Protein 4MKQ (pdb70)

Secondary structure (P-SEA, 3-state):
ccccccbbbbccaaaaaaaccccccccccbbbbbbbbbbbbbccccccbbbbbbcccccccccccccccbbbbbbbbbbbbbbccccccccccccccbbbbbcccbbbbbbbbbbbbcbbbbbccccbbbbbcaaaaaaaccccccccccccccccccccccccccccc/ccccccbbbbccaaaaaaaccccccccccbbbbbbbbbbbbbccccccbbbbbbcccccccccccccccbbbbbbbbbbbbbbccccccccccccccbbbbbcccbbbbbbbbbbbbcbbbbbccccbbbbbcaaaaaaaccccccccccccccccccccccccccccc/ccccccccc/ccccccccc

Organism: Pseudomonas entomophila (strain L48) (NCBI:txid384676)

Sequence (356 aa):
SGRFDQYPTKKGDFAIDGYLLDYSSPKQGCWVDGITVYGDIYIGKQNWGTYTRPVFAYLQYVETISGSGTFVIYQVVLVYAHNATSAGRQNANAFAYSKTQAVGSRVDLYYLSAITQRKRVIVPSSNAVTPLDWDTVQRNVLMENYNPGSNSGHFSFDWSAYNDPHRRYSGRFDQYPTKKGDFAIDGYLLDYSSPKQGCWVDGITVYGDIYIGKQNWGTYTRPVFAYLQYVETISGSGTFVIYQVVLVYAHNATSAGRQNANAFAYSKTQAVGSRVDLYYLSAITQRKRVIVPSSNAVTPLDWDTVQRNVLMENYNPGSNSGHFSFDWSAYNDPHRRYQPQSHSIELQPQSHSIEL

Nearest PDB structures (foldseek):
  4mkq-assembly1_A  TM=1.006E+00  e=4.522E-35  Pseudomonas entomophila L48
  4mjt-assembly1_C  TM=9.864E-01  e=3.804E-28  Pseudomonas entomophila L48
  4mkq-assembly1_A  TM=1.003E+00  e=4.541E-34  Pseudomonas entomophila L48
  4mjt-assembly1_C  TM=9.841E-01  e=6.349E-28  Pseudomonas entomophila L48

Solvent-accessible surface area: 16190 Å² total; per-residue (Å²): 112,53,142,4,93,147,23,51,46,21,60,11,39,31,0,10,20,25,46,0,20,43,152,69,52,3,64,37,1,0,7,7,58,17,38,2,3,0,2,70,33,137,9,51,184,32,78,1,0,0,0,2,15,17,1,0,0,7,0,65,106,48,104,83,63,111,48,127,29,73,65,7,29,0,11,1,2,8,0,8,1,3,0,0,0,7,0,4,174,85,10,43,148,57,66,101,39,23,48,66,55,65,25,74,118,46,28,0,0,3,8,9,30,44,44,42,38,91,114,137,25,95,0,49,57,104,56,34,43,109,34,25,79,83,68,26,0,17,87,14,0,2,67,113,28,7,80,15,53,69,34,51,60,78,15,51,9,67,43,56,0,39,107,38,96,76,20,72,74,82,49,120,2,90,151,23,50,46,21,59,11,37,24,0,10,17,28,44,0,24,45,156,70,53,3,62,31,0,0,6,6,58,17,38,2,3,0,2,69,33,138,9,51,164,18,79,1,0,0,0,2,14,16,1,0,0,7,0,68,111,40,76,64,81,96,64,122,41,63,68,15,17,4,12,0,2,7,0,8,1,3,0,0,0,6,0,3,182,75,6,43,147,57,67,102,39,22,47,66,56,64,27,76,117,43,31,0,0,3,9,9,30,45,48,41,42,102,74,104,17,100,0,44,56,100,60,41,48,109,47,15,82,78,70,32,0,15,92,6,0,2,67,106,29,7,81,16,52,68,34,51,60,77,15,51,8,67,41,56,0,39,104,39,96,73,20,72,75,161,8,86,37,71,22,141,76,179,161,7,83,37,76,22,136,95,183

B-factor: mean 38.36, std 15.43, range [16.59, 129.12]

Foldseek 3Di:
DCVQVVAEEFEDDCRQCVQQQDQQAHDQKHFYDWAWFWEWDDADPGTFTKIKIWTMKGKDWDDWDPDPHTKTKIWIKTKMKMWRKQCCVPCVPVDPQWDWDDDDPGIIIIFMDIDIDDDMHIYHPVNDDDHDDPVVCSCVRPVVAADPHVQGGSHGTDPCNVVDPVRYD/DVVVVVAEEFEDDCRQCVQQQDQQAHDQKHFYDWAWFWEWDDADPGTFTKIKIWTMKGKDWDDWDADVHIKTKIWIKTKMKMWRKQCCVPCVPRDPQWDWDDDDPGIIIIFMDIDIDDDMHIYHPVSDDDHDDPVNCSCVRPVVAADPHVQGGSHGTDPCNVVDPVRYD/DDDDPDDDD/DDDDPDDDD

Structure (mmCIF, N/CA/C/O backbone):
data_4MKQ
#
_entry.id   4MKQ
#
_cell.length_a   129.458
_cell.length_b   129.458
_cell.length_c   78.888
_cell.angle_alpha   90.00
_cell.angle_beta   90.00
_cell.angle_gamma   120.00
#
_symmetry.space_group_name_H-M   'P 64'
#
loop_
_entity.id
_entity.type
_entity.pdbx_description
1 polymer MONALYSIN
2 polymer Monalysin
3 water water
#
loop_
_atom_site.group_PDB
_atom_site.id
_atom_site.type_symbol
_atom_site.label_atom_id
_atom_site.label_alt_id
_atom_site.label_comp_id
_atom_site.label_asym_id
_atom_site.label_entity_id
_atom_site.label_seq_id
_atom_site.pdbx_PDB_ins_code
_atom_site.Cartn_x
_atom_site.Cartn_y
_atom_site.Cartn_z
_atom_site.occupancy
_atom_site.B_iso_or_equiv
_atom_site.auth_seq_id
_atom_site.auth_comp_id
_atom_site.auth_asym_id
_atom_site.auth_atom_id
_atom_site.pdbx_PDB_model_num
ATOM 1 N N . SER A 1 1 ? 51.568 -18.667 13.312 1.00 59.71 36 SER A N 1
ATOM 2 C CA . SER A 1 1 ? 50.646 -19.694 13.801 1.00 59.42 36 SER A CA 1
ATOM 3 C C . SER A 1 1 ? 50.806 -21.012 13.014 1.00 62.58 36 SER A C 1
ATOM 4 O O . SER A 1 1 ? 51.616 -21.080 12.082 1.00 62.08 36 SER A O 1
ATOM 7 N N . GLY A 1 2 ? 50.018 -22.032 13.390 1.00 58.08 37 GLY A N 1
ATOM 8 C CA . GLY A 1 2 ? 49.964 -23.337 12.732 1.00 56.88 37 GLY A CA 1
ATOM 9 C C . GLY A 1 2 ? 49.361 -23.267 11.339 1.00 58.55 37 GLY A C 1
ATOM 10 O O . GLY A 1 2 ? 49.138 -24.298 10.698 1.00 58.20 37 GLY A O 1
ATOM 11 N N . ARG A 1 3 ? 49.098 -22.025 10.864 1.00 53.25 38 ARG A N 1
ATOM 12 C CA . ARG A 1 3 ? 48.594 -21.661 9.539 1.00 51.95 38 ARG A CA 1
ATOM 13 C C . ARG A 1 3 ? 49.713 -21.953 8.531 1.00 51.31 38 ARG A C 1
ATOM 14 O O . ARG A 1 3 ? 49.435 -22.234 7.364 1.00 50.59 38 ARG A O 1
ATOM 22 N N . PHE A 1 4 ? 50.978 -21.899 9.008 1.00 44.75 39 PHE A N 1
ATOM 23 C CA . PHE A 1 4 ? 52.200 -22.185 8.258 1.00 43.10 39 PHE A CA 1
ATOM 24 C C . PHE A 1 4 ? 52.242 -23.618 7.735 1.00 45.64 39 PHE A C 1
ATOM 25 O O . PHE A 1 4 ? 52.728 -23.851 6.624 1.00 45.03 39 PHE A O 1
ATOM 33 N N . ASP A 1 5 ? 51.714 -24.570 8.531 1.00 41.31 40 ASP A N 1
ATOM 34 C CA . ASP A 1 5 ? 51.641 -25.983 8.166 1.00 40.42 40 ASP A CA 1
ATOM 35 C C . ASP A 1 5 ? 50.576 -26.210 7.089 1.00 42.15 40 ASP A C 1
ATOM 36 O O . ASP A 1 5 ? 50.726 -27.113 6.265 1.00 41.73 40 ASP A O 1
ATOM 41 N N . GLN A 1 6 ? 49.521 -25.377 7.087 1.00 37.19 41 GLN A N 1
ATOM 42 C CA . GLN A 1 6 ? 48.417 -25.432 6.125 1.00 36.32 41 GLN A CA 1
ATOM 43 C C . GLN A 1 6 ? 48.826 -24.968 4.724 1.00 36.88 41 GLN A C 1
ATOM 44 O O . GLN A 1 6 ? 48.140 -25.312 3.754 1.00 36.63 41 GLN A O 1
ATOM 50 N N . TYR A 1 7 ? 49.922 -24.179 4.619 1.00 30.44 42 TYR A N 1
ATOM 51 C CA . TYR A 1 7 ? 50.425 -23.667 3.343 1.00 28.86 42 TYR A CA 1
ATOM 52 C C . TYR A 1 7 ? 50.848 -24.813 2.417 1.00 31.03 42 TYR A C 1
ATOM 53 O O . TYR A 1 7 ? 51.541 -25.732 2.864 1.00 30.47 42 TYR A O 1
ATOM 62 N N . PRO A 1 8 ? 50.428 -24.794 1.130 1.00 26.40 43 PRO A N 1
ATOM 63 C CA . PRO A 1 8 ? 50.820 -25.881 0.220 1.00 25.70 43 PRO A CA 1
ATOM 64 C C . PRO A 1 8 ? 52.263 -25.766 -0.252 1.00 28.60 43 PRO A C 1
ATOM 65 O O . PRO A 1 8 ? 52.921 -24.767 0.021 1.00 28.89 43 PRO A O 1
ATOM 69 N N . THR A 1 9 ? 52.746 -26.793 -0.960 1.00 24.22 44 THR A N 1
ATOM 70 C CA . THR A 1 9 ? 54.089 -26.840 -1.526 1.00 23.54 44 THR A CA 1
ATOM 71 C C . THR A 1 9 ? 53.987 -26.599 -3.039 1.00 26.79 44 THR A C 1
ATOM 72 O O . THR A 1 9 ? 53.127 -27.186 -3.702 1.00 26.42 44 THR A O 1
ATOM 76 N N . LYS A 1 10 ? 54.849 -25.716 -3.570 1.00 22.28 45 LYS A N 1
ATOM 77 C CA . LYS A 1 10 ? 54.904 -25.407 -4.998 1.00 21.65 45 LYS A CA 1
ATOM 78 C C . LYS A 1 10 ? 56.309 -25.646 -5.539 1.00 25.68 45 LYS A C 1
ATOM 79 O O . LYS A 1 10 ? 57.286 -25.525 -4.794 1.00 25.39 45 LYS A O 1
ATOM 85 N N . LYS A 1 11 ? 56.405 -26.016 -6.827 1.00 21.83 46 LYS A N 1
ATOM 86 C CA . LYS A 1 11 ? 57.667 -26.318 -7.499 1.00 21.66 46 LYS A CA 1
ATOM 87 C C . LYS A 1 11 ? 57.666 -25.644 -8.873 1.00 27.14 46 LYS A C 1
ATOM 88 O O . LYS A 1 11 ? 56.733 -25.847 -9.649 1.00 27.13 46 LYS A O 1
ATOM 94 N N . GLY A 1 12 ? 58.689 -24.836 -9.145 1.00 24.25 47 GLY A N 1
ATOM 95 C CA . GLY A 1 12 ? 58.825 -24.109 -10.404 1.00 24.40 47 GLY A CA 1
ATOM 96 C C . GLY A 1 12 ? 58.333 -22.678 -10.319 1.00 29.43 47 GLY A C 1
ATOM 97 O O . GLY A 1 12 ? 57.259 -22.427 -9.770 1.00 29.41 47 GLY A O 1
ATOM 98 N N . ASP A 1 13 ? 59.125 -21.734 -10.873 1.00 26.45 48 ASP A N 1
ATOM 99 C CA . ASP A 1 13 ? 58.898 -20.282 -10.867 1.00 26.46 48 ASP A CA 1
ATOM 100 C C . ASP A 1 13 ? 57.460 -19.854 -11.141 1.00 30.62 48 ASP A C 1
ATOM 101 O O . ASP A 1 13 ? 56.876 -19.134 -10.327 1.00 31.22 48 ASP A O 1
ATOM 106 N N . PHE A 1 14 ? 56.887 -20.306 -12.268 1.00 25.66 49 PHE A N 1
ATOM 107 C CA . PHE A 1 14 ? 55.531 -19.956 -12.687 1.00 24.53 49 PHE A CA 1
ATOM 108 C C . PHE A 1 14 ? 54.450 -20.548 -11.794 1.00 26.77 49 PHE A C 1
ATOM 109 O O . PHE A 1 14 ? 53.388 -19.940 -11.676 1.00 26.16 49 PHE A O 1
ATOM 117 N N . ALA A 1 15 ? 54.714 -21.707 -11.146 1.00 22.88 50 ALA A N 1
ATOM 118 C CA . ALA A 1 15 ? 53.759 -22.339 -10.225 1.00 22.46 50 ALA A CA 1
ATOM 119 C C . ALA A 1 15 ? 53.690 -21.561 -8.915 1.00 26.15 50 ALA A C 1
ATOM 120 O O . ALA A 1 15 ? 52.600 -21.355 -8.390 1.00 25.82 50 ALA A O 1
ATOM 122 N N . ILE A 1 16 ? 54.856 -21.097 -8.417 1.00 23.40 51 ILE A N 1
ATOM 123 C CA . ILE A 1 16 ? 54.997 -20.290 -7.202 1.00 23.54 51 ILE A CA 1
ATOM 124 C C . ILE A 1 16 ? 54.303 -18.937 -7.416 1.00 28.83 51 ILE A C 1
ATOM 125 O O . ILE A 1 16 ? 53.458 -18.558 -6.602 1.00 28.91 51 ILE A O 1
ATOM 130 N N . ASP A 1 17 ? 54.632 -18.236 -8.526 1.00 25.91 52 ASP A N 1
ATOM 131 C CA . ASP A 1 17 ? 54.041 -16.945 -8.894 1.00 26.20 52 ASP A CA 1
ATOM 132 C C . ASP A 1 17 ? 52.548 -17.084 -9.164 1.00 29.62 52 ASP A C 1
ATOM 133 O O . ASP A 1 17 ? 51.768 -16.280 -8.659 1.00 29.57 52 ASP A O 1
ATOM 138 N N . GLY A 1 18 ? 52.169 -18.117 -9.921 1.00 25.65 53 GLY A N 1
ATOM 139 C CA . GLY A 1 18 ? 50.783 -18.417 -10.273 1.00 25.33 53 GLY A CA 1
ATOM 140 C C . GLY A 1 18 ? 49.872 -18.616 -9.079 1.00 29.28 53 GLY A C 1
ATOM 141 O O . GLY A 1 18 ? 48.736 -18.132 -9.079 1.00 29.36 53 GLY A O 1
ATOM 142 N N . TYR A 1 19 ? 50.377 -19.307 -8.041 1.00 25.28 54 TYR A N 1
ATOM 143 C CA . TYR A 1 19 ? 49.633 -19.567 -6.814 1.00 25.02 54 TYR A CA 1
ATOM 144 C C . TYR A 1 19 ? 49.503 -18.312 -5.941 1.00 29.12 54 TYR A C 1
ATOM 145 O O . TYR A 1 19 ? 48.402 -18.008 -5.478 1.00 28.74 54 TYR A O 1
ATOM 154 N N . LEU A 1 20 ? 50.626 -17.610 -5.695 1.00 25.92 55 LEU A N 1
ATOM 155 C CA . LEU A 1 20 ? 50.682 -16.429 -4.832 1.00 25.73 55 LEU A CA 1
ATOM 156 C C . LEU A 1 20 ? 50.073 -15.177 -5.443 1.00 31.54 55 LEU A C 1
ATOM 157 O O . LEU A 1 20 ? 49.192 -14.574 -4.825 1.00 30.79 55 LEU A O 1
ATOM 162 N N . LEU A 1 21 ? 50.559 -14.769 -6.635 1.00 30.26 56 LEU A N 1
ATOM 163 C CA . LEU A 1 21 ? 50.098 -13.567 -7.338 1.00 31.15 56 LEU A CA 1
ATOM 164 C C . LEU A 1 21 ? 48.777 -13.814 -8.070 1.00 38.25 56 LEU A C 1
ATOM 165 O O . LEU A 1 21 ? 48.677 -13.623 -9.286 1.00 38.50 56 LEU A O 1
ATOM 170 N N . ASP A 1 22 ? 47.770 -14.256 -7.312 1.00 36.95 57 ASP A N 1
ATOM 171 C CA . ASP A 1 22 ? 46.415 -14.519 -7.786 1.00 37.78 57 ASP A CA 1
ATOM 172 C C . ASP A 1 22 ? 45.609 -13.266 -7.450 1.00 44.36 57 ASP A C 1
ATOM 173 O O . ASP A 1 22 ? 45.478 -12.928 -6.275 1.00 44.14 57 ASP A O 1
ATOM 178 N N . TYR A 1 23 ? 45.111 -12.549 -8.477 1.00 42.77 58 TYR A N 1
ATOM 179 C CA . TYR A 1 23 ? 44.341 -11.319 -8.261 1.00 43.50 58 TYR A CA 1
ATOM 180 C C . TYR A 1 23 ? 43.002 -11.550 -7.545 1.00 47.77 58 TYR A C 1
ATOM 181 O O . TYR A 1 23 ? 42.592 -10.700 -6.753 1.00 47.73 58 TYR A O 1
ATOM 190 N N . SER A 1 24 ? 42.314 -12.675 -7.858 1.00 44.14 59 SER A N 1
ATOM 191 C CA . SER A 1 24 ? 41.005 -13.014 -7.296 1.00 43.79 59 SER A CA 1
ATOM 192 C C . SER A 1 24 ? 41.074 -13.373 -5.823 1.00 47.28 59 SER A C 1
ATOM 193 O O . SER A 1 24 ? 40.151 -13.052 -5.074 1.00 47.60 59 SER A O 1
ATOM 196 N N . SER A 1 25 ? 42.180 -14.022 -5.405 1.00 42.64 60 SER A N 1
ATOM 197 C CA . SER A 1 25 ? 42.440 -14.416 -4.021 1.00 41.68 60 SER A CA 1
ATOM 198 C C . SER A 1 25 ? 43.956 -14.532 -3.773 1.00 44.12 60 SER A C 1
ATOM 199 O O . SER A 1 25 ? 44.496 -15.631 -3.899 1.00 44.09 60 SER A O 1
ATOM 202 N N . PRO A 1 26 ? 44.664 -13.419 -3.442 1.00 39.22 61 PRO A N 1
ATOM 203 C CA . PRO A 1 26 ? 46.113 -13.525 -3.178 1.00 38.30 61 PRO A CA 1
ATOM 204 C C . PRO A 1 26 ? 46.413 -14.380 -1.944 1.00 39.29 61 PRO A C 1
ATOM 205 O O . PRO A 1 26 ? 45.658 -14.340 -0.969 1.00 38.86 61 PRO A O 1
ATOM 209 N N . LYS A 1 27 ? 47.488 -15.183 -2.008 1.00 33.08 62 LYS A N 1
ATOM 210 C CA . LYS A 1 27 ? 47.867 -16.067 -0.911 1.00 31.68 62 LYS A CA 1
ATOM 211 C C . LYS A 1 27 ? 49.085 -15.597 -0.141 1.00 33.81 62 LYS A C 1
ATOM 212 O O . LYS A 1 27 ? 50.041 -15.111 -0.740 1.00 33.69 62 LYS A O 1
ATOM 218 N N . GLN A 1 28 ? 49.046 -15.756 1.194 1.00 28.80 63 GLN A N 1
ATOM 219 C CA . GLN A 1 28 ? 50.103 -15.339 2.112 1.00 28.16 63 GLN A CA 1
ATOM 220 C C . GLN A 1 28 ? 51.449 -15.976 1.789 1.00 31.45 63 GLN A C 1
ATOM 221 O O . GLN A 1 28 ? 52.440 -15.265 1.635 1.00 31.66 63 GLN A O 1
ATOM 227 N N . GLY A 1 29 ? 51.469 -17.296 1.674 1.00 26.46 64 GLY A N 1
ATOM 228 C CA . GLY A 1 29 ? 52.692 -18.024 1.384 1.00 25.59 64 GLY A CA 1
ATOM 229 C C . GLY A 1 29 ? 52.496 -19.456 0.943 1.00 28.06 64 GLY A C 1
ATOM 230 O O . GLY A 1 29 ? 51.377 -19.982 0.942 1.00 27.59 64 GLY A O 1
ATOM 231 N N . CYS A 1 30 ? 53.606 -20.082 0.551 1.00 23.59 65 CYS A N 1
ATOM 232 C CA . CYS A 1 30 ? 53.684 -21.471 0.120 1.00 22.80 65 CYS A CA 1
ATOM 233 C C . CYS A 1 30 ? 55.097 -21.986 0.351 1.00 25.55 65 CYS A C 1
ATOM 234 O O . CYS A 1 30 ? 56.060 -21.215 0.293 1.00 24.48 65 CYS A O 1
ATOM 237 N N . TRP A 1 31 ? 55.214 -23.289 0.628 1.00 21.75 66 TRP A N 1
ATOM 238 C CA . TRP A 1 31 ? 56.500 -23.957 0.789 1.00 21.46 66 TRP A CA 1
ATOM 239 C C . TRP A 1 31 ? 57.050 -24.194 -0.615 1.00 25.57 66 TRP A C 1
ATOM 240 O O . TRP A 1 31 ? 56.271 -24.294 -1.569 1.00 25.23 66 TRP A O 1
ATOM 251 N N . VAL A 1 32 ? 58.378 -24.208 -0.765 1.00 22.22 67 VAL A N 1
ATOM 252 C CA . VAL A 1 32 ? 58.993 -24.371 -2.084 1.00 22.00 67 VAL A CA 1
ATOM 253 C C . VAL A 1 32 ? 59.890 -25.600 -2.138 1.00 27.25 67 VAL A C 1
ATOM 254 O O . VAL A 1 32 ? 60.802 -25.735 -1.319 1.00 26.45 67 VAL A O 1
ATOM 258 N N . ASP A 1 33 ? 59.628 -26.489 -3.111 1.00 25.07 68 ASP A N 1
ATOM 259 C CA . ASP A 1 33 ? 60.459 -27.661 -3.366 1.00 25.25 68 ASP A CA 1
ATOM 260 C C . ASP A 1 33 ? 61.436 -27.202 -4.444 1.00 28.78 68 ASP A C 1
ATOM 261 O O . ASP A 1 33 ? 61.021 -26.851 -5.552 1.00 28.54 68 ASP A O 1
ATOM 266 N N . GLY A 1 34 ? 62.708 -27.119 -4.076 1.00 25.11 69 GLY A N 1
ATOM 267 C CA . GLY A 1 34 ? 63.745 -26.635 -4.973 1.00 24.64 69 GLY A CA 1
ATOM 268 C C . GLY A 1 34 ? 65.054 -27.385 -4.925 1.00 28.41 69 GLY A C 1
ATOM 269 O O . GLY A 1 34 ? 65.291 -28.211 -4.037 1.00 27.62 69 GLY A O 1
ATOM 270 N N . ILE A 1 35 ? 65.911 -27.063 -5.904 1.00 25.15 70 ILE A N 1
ATOM 271 C CA . ILE A 1 35 ? 67.233 -27.632 -6.145 1.00 24.82 70 ILE A CA 1
ATOM 272 C C . ILE A 1 35 ? 68.253 -27.058 -5.164 1.00 28.02 70 ILE A C 1
ATOM 273 O O . ILE A 1 35 ? 68.210 -25.862 -4.862 1.00 27.52 70 ILE A O 1
ATOM 278 N N . THR A 1 36 ? 69.182 -27.913 -4.686 1.00 23.75 71 THR A N 1
ATOM 279 C CA . THR A 1 36 ? 70.278 -27.487 -3.823 1.00 23.05 71 THR A CA 1
ATOM 280 C C . THR A 1 36 ? 71.493 -27.251 -4.717 1.00 26.96 71 THR A C 1
ATOM 281 O O . THR A 1 36 ? 71.785 -28.063 -5.597 1.00 26.57 71 THR A O 1
ATOM 285 N N . VAL A 1 37 ? 72.158 -26.111 -4.519 1.00 23.60 72 VAL A N 1
ATOM 286 C CA . VAL A 1 37 ? 73.354 -25.700 -5.255 1.00 23.31 72 VAL A CA 1
ATOM 287 C C . VAL A 1 37 ? 74.511 -25.540 -4.270 1.00 27.23 72 VAL A C 1
ATOM 288 O O . VAL A 1 37 ? 74.275 -25.529 -3.064 1.00 26.91 72 VAL A O 1
ATOM 292 N N . TYR A 1 38 ? 75.746 -25.406 -4.774 1.00 23.92 73 TYR A N 1
ATOM 293 C CA . TYR A 1 38 ? 76.928 -25.219 -3.934 1.00 23.84 73 TYR A CA 1
ATOM 294 C C . TYR A 1 38 ? 77.899 -24.217 -4.552 1.00 28.77 73 TYR A C 1
ATOM 295 O O . TYR A 1 38 ? 78.217 -24.305 -5.735 1.00 28.59 73 TYR A O 1
ATOM 304 N N . GLY A 1 39 ? 78.356 -23.279 -3.736 1.00 26.06 74 GLY A N 1
ATOM 305 C CA . GLY A 1 39 ? 79.289 -22.235 -4.141 1.00 26.30 74 GLY A CA 1
ATOM 306 C C . GLY A 1 39 ? 79.571 -21.264 -3.021 1.00 31.37 74 GLY A C 1
ATOM 307 O O . GLY A 1 39 ? 78.961 -21.344 -1.955 1.00 30.96 74 GLY A O 1
ATOM 308 N N . ASP A 1 40 ? 80.483 -20.321 -3.271 1.00 29.17 75 ASP A N 1
ATOM 309 C CA . ASP A 1 40 ? 80.903 -19.334 -2.285 1.00 29.16 75 ASP A CA 1
ATOM 310 C C . ASP A 1 40 ? 79.898 -18.217 -2.044 1.00 34.44 75 ASP A C 1
ATOM 311 O O . ASP A 1 40 ? 79.368 -17.628 -2.987 1.00 34.59 75 ASP A O 1
ATOM 316 N N . ILE A 1 41 ? 79.649 -17.940 -0.755 1.00 31.59 76 ILE A N 1
ATOM 317 C CA . ILE A 1 41 ? 78.806 -16.860 -0.237 1.00 31.55 76 ILE A CA 1
ATOM 318 C C . ILE A 1 41 ? 79.630 -16.176 0.857 1.00 36.71 76 ILE A C 1
ATOM 319 O O . ILE A 1 41 ? 80.188 -16.856 1.720 1.00 36.20 76 ILE A O 1
ATOM 324 N N . TYR A 1 42 ? 79.748 -14.842 0.782 1.00 34.45 77 TYR A N 1
ATOM 325 C CA . TYR A 1 42 ? 80.511 -14.051 1.741 1.00 34.69 77 TYR A CA 1
ATOM 326 C C . TYR A 1 42 ? 79.695 -13.780 3.013 1.00 38.28 77 TYR A C 1
ATOM 327 O O . TYR A 1 42 ? 78.600 -13.218 2.940 1.00 38.04 77 TYR A O 1
ATOM 336 N N . ILE A 1 43 ? 80.231 -14.192 4.172 1.00 34.80 78 ILE A N 1
ATOM 337 C CA . ILE A 1 43 ? 79.636 -13.961 5.495 1.00 34.72 78 ILE A CA 1
ATOM 338 C C . ILE A 1 43 ? 80.758 -13.500 6.427 1.00 39.29 78 ILE A C 1
ATOM 339 O O . ILE A 1 43 ? 81.790 -14.169 6.529 1.00 38.73 78 ILE A O 1
ATOM 344 N N . GLY A 1 44 ? 80.546 -12.354 7.068 1.00 36.70 79 GLY A N 1
ATOM 345 C CA . GLY A 1 44 ? 81.482 -11.763 8.016 1.00 36.82 79 GLY A CA 1
ATOM 346 C C . GLY A 1 44 ? 82.757 -11.217 7.413 1.00 41.49 79 GLY A C 1
ATOM 347 O O . GLY A 1 44 ? 82.773 -10.089 6.912 1.00 41.71 79 GLY A O 1
ATOM 348 N N . LYS A 1 45 ? 83.842 -12.014 7.479 1.00 37.62 80 LYS A N 1
ATOM 349 C CA . LYS A 1 45 ? 85.175 -11.618 7.009 1.00 37.10 80 LYS A CA 1
ATOM 350 C C . LYS A 1 45 ? 85.681 -12.361 5.762 1.00 40.10 80 LYS A C 1
ATOM 351 O O . LYS A 1 45 ? 86.712 -11.963 5.207 1.00 39.94 80 LYS A O 1
ATOM 357 N N . GLN A 1 46 ? 84.979 -13.425 5.320 1.00 35.59 81 GLN A N 1
ATOM 358 C CA . GLN A 1 46 ? 85.410 -14.239 4.174 1.00 34.70 81 GLN A CA 1
ATOM 359 C C . GLN A 1 46 ? 84.277 -14.986 3.448 1.00 37.10 81 GLN A C 1
ATOM 360 O O . GLN A 1 46 ? 83.110 -14.896 3.843 1.00 36.70 81 GLN A O 1
ATOM 366 N N . ASN A 1 47 ? 84.651 -15.736 2.384 1.00 32.01 82 ASN A N 1
ATOM 367 C CA . ASN A 1 47 ? 83.763 -16.579 1.588 1.00 30.94 82 ASN A CA 1
ATOM 368 C C . ASN A 1 47 ? 83.710 -17.972 2.202 1.00 33.09 82 ASN A C 1
ATOM 369 O O . ASN A 1 47 ? 84.721 -18.477 2.704 1.00 32.68 82 ASN A O 1
ATOM 374 N N . TRP A 1 48 ? 82.535 -18.601 2.131 1.00 28.21 83 TRP A N 1
ATOM 375 C CA . TRP A 1 48 ? 82.307 -19.949 2.643 1.00 27.13 83 TRP A CA 1
ATOM 376 C C . TRP A 1 48 ? 81.608 -20.770 1.582 1.00 30.26 83 TRP A C 1
ATOM 377 O O . TRP A 1 48 ? 80.701 -20.265 0.914 1.00 30.19 83 TRP A O 1
ATOM 388 N N . GLY A 1 49 ? 82.011 -22.032 1.458 1.00 26.17 84 GLY A N 1
ATOM 389 C CA . GLY A 1 49 ? 81.375 -22.990 0.563 1.00 25.69 84 GLY A CA 1
ATOM 390 C C . GLY A 1 49 ? 79.992 -23.244 1.119 1.00 28.86 84 GLY A C 1
ATOM 391 O O . GLY A 1 49 ? 79.856 -23.863 2.178 1.00 28.67 84 GLY A O 1
ATOM 392 N N . THR A 1 50 ? 78.974 -22.668 0.468 1.00 24.27 85 THR A N 1
ATOM 393 C CA . THR A 1 50 ? 77.596 -22.706 0.941 1.00 23.62 85 THR A CA 1
ATOM 394 C C . THR A 1 50 ? 76.653 -23.506 0.052 1.00 27.60 85 THR A C 1
ATOM 395 O O . THR A 1 50 ? 76.685 -23.370 -1.174 1.00 27.47 85 THR A O 1
ATOM 399 N N . TYR A 1 51 ? 75.790 -24.319 0.694 1.00 23.41 86 TYR A N 1
ATOM 400 C CA . TYR A 1 51 ? 74.715 -25.066 0.053 1.00 22.79 86 TYR A CA 1
ATOM 401 C C . TYR A 1 51 ? 73.502 -24.143 0.103 1.00 25.82 86 TYR A C 1
ATOM 402 O O . TYR A 1 51 ? 73.236 -23.555 1.150 1.00 24.83 86 TYR A O 1
ATOM 411 N N . THR A 1 52 ? 72.793 -23.976 -1.024 1.00 22.51 87 THR A N 1
ATOM 412 C CA . THR A 1 52 ? 71.635 -23.078 -1.102 1.00 21.80 87 THR A CA 1
ATOM 413 C C . THR A 1 52 ? 70.474 -23.747 -1.809 1.00 25.19 87 THR A C 1
ATOM 414 O O . THR A 1 52 ? 70.663 -24.352 -2.861 1.00 25.21 87 THR A O 1
ATOM 418 N N . ARG A 1 53 ? 69.266 -23.603 -1.252 1.00 21.37 88 ARG A N 1
ATOM 419 C CA . ARG A 1 53 ? 68.042 -24.134 -1.844 1.00 20.85 88 ARG A CA 1
ATOM 420 C C . ARG A 1 53 ? 66.822 -23.276 -1.485 1.00 25.01 88 ARG A C 1
ATOM 421 O O . ARG A 1 53 ? 66.736 -22.815 -0.342 1.00 24.51 88 ARG A O 1
ATOM 429 N N . PRO A 1 54 ? 65.861 -23.043 -2.418 1.00 22.15 89 PRO A N 1
ATOM 430 C CA . PRO A 1 54 ? 64.648 -22.300 -2.030 1.00 21.91 89 PRO A CA 1
ATOM 431 C C . PRO A 1 54 ? 63.805 -23.172 -1.097 1.00 25.46 89 PRO A C 1
ATOM 432 O O . PRO A 1 54 ? 63.801 -24.398 -1.239 1.00 25.42 89 PRO A O 1
ATOM 436 N N . VAL A 1 55 ? 63.145 -22.562 -0.108 1.00 21.37 90 VAL A N 1
ATOM 437 C CA . VAL A 1 55 ? 62.371 -23.334 0.870 1.00 20.61 90 VAL A CA 1
ATOM 438 C C . VAL A 1 55 ? 60.951 -22.830 1.050 1.00 25.05 90 VAL A C 1
ATOM 439 O O . VAL A 1 55 ? 60.064 -23.615 1.397 1.00 25.50 90 VAL A O 1
ATOM 443 N N . PHE A 1 56 ? 60.746 -21.523 0.857 1.00 21.06 91 PHE A N 1
ATOM 444 C CA . PHE A 1 56 ? 59.463 -20.863 1.066 1.00 20.60 91 PHE A CA 1
ATOM 445 C C . PHE A 1 56 ? 59.354 -19.631 0.179 1.00 24.67 91 PHE A C 1
ATOM 446 O O . PHE A 1 56 ? 60.359 -19.131 -0.317 1.00 23.69 91 PHE A O 1
ATOM 454 N N . ALA A 1 57 ? 58.129 -19.159 -0.041 1.00 22.70 92 ALA A N 1
ATOM 455 C CA . ALA A 1 57 ? 57.840 -17.960 -0.820 1.00 23.06 92 ALA A CA 1
ATOM 456 C C . ALA A 1 57 ? 56.623 -17.284 -0.218 1.00 28.52 92 ALA A C 1
ATOM 457 O O . ALA A 1 57 ? 55.667 -17.971 0.150 1.00 28.14 92 ALA A O 1
ATOM 459 N N . TYR A 1 58 ? 56.668 -15.949 -0.070 1.00 26.02 93 TYR A N 1
ATOM 460 C CA . TYR A 1 58 ? 55.551 -15.214 0.520 1.00 26.33 93 TYR A CA 1
ATOM 461 C C . TYR A 1 58 ? 55.271 -13.877 -0.163 1.00 31.09 93 TYR A C 1
ATOM 462 O O . TYR A 1 58 ? 56.170 -13.302 -0.779 1.00 30.14 93 TYR A O 1
ATOM 471 N N . LEU A 1 59 ? 54.015 -13.392 -0.052 1.00 29.18 94 LEU A N 1
ATOM 472 C CA . LEU A 1 59 ? 53.603 -12.104 -0.611 1.00 29.89 94 LEU A CA 1
ATOM 473 C C . LEU A 1 59 ? 54.060 -10.939 0.254 1.00 36.85 94 LEU A C 1
ATOM 474 O O . LEU A 1 59 ? 53.986 -11.012 1.482 1.00 36.68 94 LEU A O 1
ATOM 479 N N . GLN A 1 60 ? 54.526 -9.863 -0.392 1.00 35.84 95 GLN A N 1
ATOM 480 C CA . GLN A 1 60 ? 55.009 -8.647 0.267 1.00 36.86 95 GLN A CA 1
ATOM 481 C C . GLN A 1 60 ? 54.293 -7.413 -0.279 1.00 45.39 95 GLN A C 1
ATOM 482 O O . GLN A 1 60 ? 54.105 -7.302 -1.492 1.00 44.50 95 GLN A O 1
ATOM 488 N N . TYR A 1 61 ? 53.923 -6.477 0.626 1.00 46.66 96 TYR A N 1
ATOM 489 C CA . TYR A 1 61 ? 53.277 -5.212 0.274 1.00 48.81 96 TYR A CA 1
ATOM 490 C C . TYR A 1 61 ? 54.262 -4.314 -0.455 1.00 56.44 96 TYR A C 1
ATOM 491 O O . TYR A 1 61 ? 55.371 -4.086 0.038 1.00 56.01 96 TYR A O 1
ATOM 500 N N . VAL A 1 62 ? 53.867 -3.832 -1.643 1.00 56.15 97 VAL A N 1
ATOM 501 C CA . VAL A 1 62 ? 54.682 -2.932 -2.463 1.00 57.65 97 VAL A CA 1
ATOM 502 C C . VAL A 1 62 ? 54.233 -1.497 -2.185 1.00 66.06 97 VAL A C 1
ATOM 503 O O . VAL A 1 62 ? 55.025 -0.675 -1.720 1.00 65.54 97 VAL A O 1
ATOM 507 N N . GLU A 1 63 ? 52.945 -1.217 -2.470 1.00 66.15 98 GLU A N 1
ATOM 508 C CA . GLU A 1 63 ? 52.303 0.091 -2.376 1.00 67.42 98 GLU A CA 1
ATOM 509 C C . GLU A 1 63 ? 50.778 -0.079 -2.258 1.00 74.21 98 GLU A C 1
ATOM 510 O O . GLU A 1 63 ? 50.258 -1.189 -2.414 1.00 73.33 98 GLU A O 1
ATOM 516 N N . THR A 1 64 ? 50.076 1.035 -1.992 1.00 73.50 99 THR A N 1
ATOM 517 C CA . THR A 1 64 ? 48.617 1.132 -1.913 1.00 74.45 99 THR A CA 1
ATOM 518 C C . THR A 1 64 ? 48.257 2.397 -2.706 1.00 80.85 99 THR A C 1
ATOM 519 O O . THR A 1 64 ? 48.645 3.495 -2.300 1.00 80.83 99 THR A O 1
ATOM 523 N N . ILE A 1 65 ? 47.588 2.239 -3.866 1.00 78.92 100 ILE A N 1
ATOM 524 C CA . ILE A 1 65 ? 47.269 3.382 -4.729 1.00 79.54 100 ILE A CA 1
ATOM 525 C C . ILE A 1 65 ? 45.852 3.944 -4.480 1.00 84.72 100 ILE A C 1
ATOM 526 O O . ILE A 1 65 ? 44.925 3.205 -4.142 1.00 83.99 100 ILE A O 1
ATOM 531 N N . SER A 1 66 ? 45.722 5.275 -4.661 1.00 82.66 101 SER A N 1
ATOM 532 C CA . SER A 1 66 ? 44.511 6.074 -4.459 1.00 82.95 101 SER A CA 1
ATOM 533 C C . SER A 1 66 ? 43.493 5.996 -5.604 1.00 87.22 101 SER A C 1
ATOM 534 O O . SER A 1 66 ? 43.865 5.846 -6.771 1.00 86.86 101 SER A O 1
ATOM 537 N N . GLY A 1 67 ? 42.221 6.131 -5.235 1.00 83.74 501 GLY A N 1
ATOM 538 C CA . GLY A 1 67 ? 41.068 6.107 -6.128 1.00 83.42 501 GLY A CA 1
ATOM 539 C C . GLY A 1 67 ? 39.764 6.181 -5.348 1.00 86.75 501 GLY A C 1
ATOM 540 O O . GLY A 1 67 ? 39.796 6.620 -4.195 1.00 86.22 501 GLY A O 1
ATOM 541 N N . SER A 1 68 ? 38.591 5.732 -5.887 1.00 82.80 502 SER A N 1
ATOM 542 C CA . SER A 1 68 ? 38.195 5.172 -7.198 1.00 82.21 502 SER A CA 1
ATOM 543 C C . SER A 1 68 ? 39.073 3.990 -7.772 1.00 84.21 502 SER A C 1
ATOM 544 O O . SER A 1 68 ? 39.337 3.983 -8.977 1.00 84.01 502 SER A O 1
ATOM 547 N N . GLY A 1 69 ? 39.434 2.966 -6.985 1.00 78.68 171 GLY A N 1
ATOM 548 C CA . GLY A 1 69 ? 39.239 2.790 -5.548 1.00 77.34 171 GLY A CA 1
ATOM 549 C C . GLY A 1 69 ? 40.566 2.534 -4.862 1.00 78.20 171 GLY A C 1
ATOM 550 O O . GLY A 1 69 ? 41.618 2.909 -5.392 1.00 77.89 171 GLY A O 1
ATOM 551 N N . THR A 1 70 ? 40.541 1.885 -3.687 1.00 71.95 172 THR A N 1
ATOM 552 C CA . THR A 1 70 ? 41.775 1.559 -2.979 1.00 70.24 172 THR A CA 1
ATOM 553 C C . THR A 1 70 ? 42.310 0.232 -3.517 1.00 69.48 172 THR A C 1
ATOM 554 O O . THR A 1 70 ? 41.635 -0.799 -3.418 1.00 69.28 172 THR A O 1
ATOM 558 N N . PHE A 1 71 ? 43.494 0.281 -4.149 1.00 61.94 173 PHE A N 1
ATOM 559 C CA . PHE A 1 71 ? 44.154 -0.892 -4.716 1.00 59.52 173 PHE A CA 1
ATOM 560 C C . PHE A 1 71 ? 45.431 -1.201 -3.980 1.00 57.73 173 PHE A C 1
ATOM 561 O O . PHE A 1 71 ? 46.077 -0.305 -3.439 1.00 56.97 173 PHE A O 1
ATOM 569 N N . VAL A 1 72 ? 45.782 -2.484 -3.947 1.00 50.35 174 VAL A N 1
ATOM 570 C CA . VAL A 1 72 ? 46.953 -2.990 -3.248 1.00 48.15 174 VAL A CA 1
ATOM 571 C C . VAL A 1 72 ? 47.856 -3.780 -4.211 1.00 47.56 174 VAL A C 1
ATOM 572 O O . VAL A 1 72 ? 47.378 -4.695 -4.880 1.00 46.74 174 VAL A O 1
ATOM 576 N N . ILE A 1 73 ? 49.159 -3.430 -4.257 1.00 41.08 175 ILE A N 1
ATOM 577 C CA . ILE A 1 73 ? 50.161 -4.087 -5.102 1.00 39.30 175 ILE A CA 1
ATOM 578 C C . ILE A 1 73 ? 51.008 -5.053 -4.263 1.00 40.05 175 ILE A C 1
ATOM 579 O O . ILE A 1 73 ? 51.542 -4.666 -3.221 1.00 39.11 175 ILE A O 1
ATOM 584 N N . TYR A 1 74 ? 51.111 -6.312 -4.725 1.00 34.66 176 TYR A N 1
ATOM 585 C CA . TYR A 1 74 ? 51.885 -7.372 -4.079 1.00 33.19 176 TYR A CA 1
ATOM 586 C C . TYR A 1 74 ? 53.063 -7.813 -4.932 1.00 34.85 176 TYR A C 1
ATOM 587 O O . TYR A 1 74 ? 53.020 -7.696 -6.154 1.00 33.40 176 TYR A O 1
ATOM 596 N N . GLN A 1 75 ? 54.092 -8.356 -4.273 1.00 31.24 177 GLN A N 1
ATOM 597 C CA . GLN A 1 75 ? 55.342 -8.870 -4.845 1.00 30.49 177 GLN A CA 1
ATOM 598 C C . GLN A 1 75 ? 55.632 -10.209 -4.172 1.00 32.38 177 GLN A C 1
ATOM 599 O O . GLN A 1 75 ? 55.131 -10.446 -3.071 1.00 31.78 177 GLN A O 1
ATOM 605 N N . VAL A 1 76 ? 56.479 -11.053 -4.784 1.00 27.40 178 VAL A N 1
ATOM 606 C CA . VAL A 1 76 ? 56.868 -12.338 -4.194 1.00 26.27 178 VAL A CA 1
ATOM 607 C C . VAL A 1 76 ? 58.277 -12.249 -3.612 1.00 28.36 178 VAL A C 1
ATOM 608 O O . VAL A 1 76 ? 59.206 -11.822 -4.299 1.00 27.62 178 VAL A O 1
ATOM 612 N N . VAL A 1 77 ? 58.426 -12.658 -2.348 1.00 24.35 179 VAL A N 1
ATOM 613 C CA . VAL A 1 77 ? 59.723 -12.747 -1.683 1.00 23.57 179 VAL A CA 1
ATOM 614 C C . VAL A 1 77 ? 60.070 -14.237 -1.648 1.00 26.88 179 VAL A C 1
ATOM 615 O O . VAL A 1 77 ? 59.323 -15.027 -1.069 1.00 26.78 179 VAL A O 1
ATOM 619 N N . LEU A 1 78 ? 61.158 -14.620 -2.325 1.00 22.96 180 LEU A N 1
ATOM 620 C CA . LEU A 1 78 ? 61.625 -15.999 -2.378 1.00 22.54 180 LEU A CA 1
ATOM 621 C C . LEU A 1 78 ? 62.646 -16.228 -1.271 1.00 24.88 180 LEU A C 1
ATOM 622 O O . LEU A 1 78 ? 63.663 -15.537 -1.202 1.00 24.48 180 LEU A O 1
ATOM 627 N N . VAL A 1 79 ? 62.329 -17.162 -0.368 1.00 20.35 181 VAL A N 1
ATOM 628 C CA . VAL A 1 79 ? 63.149 -17.498 0.795 1.00 19.43 181 VAL A CA 1
ATOM 629 C C . VAL A 1 79 ? 64.029 -18.711 0.497 1.00 22.39 181 VAL A C 1
ATOM 630 O O . VAL A 1 79 ? 63.530 -19.773 0.109 1.00 21.38 181 VAL A O 1
ATOM 634 N N . TYR A 1 80 ? 65.344 -18.533 0.688 1.00 19.19 182 TYR A N 1
ATOM 635 C CA . TYR A 1 80 ? 66.375 -19.549 0.493 1.00 18.94 182 TYR A CA 1
ATOM 636 C C . TYR A 1 80 ? 66.924 -19.985 1.832 1.00 22.82 182 TYR A C 1
ATOM 637 O O . TYR A 1 80 ? 66.981 -19.179 2.758 1.00 22.68 182 TYR A O 1
ATOM 646 N N . ALA A 1 81 ? 67.347 -21.254 1.933 1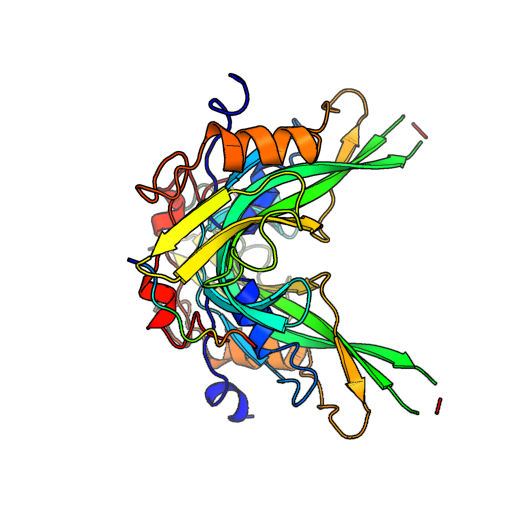.00 19.35 183 ALA A N 1
ATOM 647 C CA . ALA A 1 81 ? 67.979 -21.798 3.133 1.00 19.08 183 ALA A CA 1
ATOM 648 C C . ALA A 1 81 ? 69.423 -22.078 2.786 1.00 23.27 183 ALA A C 1
ATOM 649 O O . ALA A 1 81 ? 69.712 -22.517 1.673 1.00 22.51 183 ALA A O 1
ATOM 651 N N . HIS A 1 82 ? 70.335 -21.796 3.720 1.00 20.84 184 HIS A N 1
ATOM 652 C CA . HIS A 1 82 ? 71.761 -21.971 3.483 1.00 20.83 184 HIS A CA 1
ATOM 653 C C . HIS A 1 82 ? 72.457 -22.766 4.554 1.00 25.63 184 HIS A C 1
ATOM 654 O O . HIS A 1 82 ? 72.094 -22.682 5.724 1.00 25.40 184 HIS A O 1
ATOM 661 N N . ASN A 1 83 ? 73.503 -23.495 4.150 1.00 22.97 185 ASN A N 1
ATOM 662 C CA . ASN A 1 83 ? 74.430 -24.184 5.035 1.00 22.94 185 ASN A CA 1
ATOM 663 C C . ASN A 1 83 ? 75.804 -23.663 4.632 1.00 27.38 185 ASN A C 1
ATOM 664 O O . ASN A 1 83 ? 76.404 -24.159 3.678 1.00 27.26 185 ASN A O 1
ATOM 669 N N . ALA A 1 84 ? 76.271 -22.627 5.325 1.00 24.42 186 ALA A N 1
ATOM 670 C CA . ALA A 1 84 ? 77.579 -22.047 5.065 1.00 24.55 186 ALA A CA 1
ATOM 671 C C . ALA A 1 84 ? 78.571 -22.866 5.876 1.00 28.81 186 ALA A C 1
ATOM 672 O O . ALA A 1 84 ? 78.677 -22.694 7.095 1.00 28.33 186 ALA A O 1
ATOM 674 N N . THR A 1 85 ? 79.225 -23.833 5.203 1.00 25.56 187 THR A N 1
ATOM 675 C CA . THR A 1 85 ? 80.167 -24.765 5.825 1.00 25.26 187 THR A CA 1
ATOM 676 C C . THR A 1 85 ? 81.357 -24.042 6.438 1.00 29.95 187 THR A C 1
ATOM 677 O O . THR A 1 85 ? 81.940 -23.165 5.797 1.00 29.53 187 THR A O 1
ATOM 681 N N . SER A 1 86 ? 81.677 -24.394 7.707 1.00 26.87 188 SER A N 1
ATOM 682 C CA . SER A 1 86 ? 82.771 -23.873 8.543 1.00 26.80 188 SER A CA 1
ATOM 683 C C . SER A 1 86 ? 82.545 -22.444 9.087 1.00 32.23 188 SER A C 1
ATOM 684 O O . SER A 1 86 ? 83.337 -21.988 9.914 1.00 32.41 188 SER A O 1
ATOM 687 N N . ALA A 1 87 ? 81.455 -21.763 8.666 1.00 28.85 189 ALA A N 1
ATOM 688 C CA . ALA A 1 87 ? 81.133 -20.383 9.056 1.00 28.60 189 ALA A CA 1
ATOM 689 C C . ALA A 1 87 ? 80.626 -20.183 10.493 1.00 33.06 189 ALA A C 1
ATOM 690 O O . ALA A 1 87 ? 80.619 -19.047 10.968 1.00 33.00 189 ALA A O 1
ATOM 692 N N . GLY A 1 88 ? 80.194 -21.259 11.151 1.00 29.60 190 GLY A N 1
ATOM 693 C CA . GLY A 1 88 ? 79.623 -21.227 12.497 1.00 29.36 190 GLY A CA 1
ATOM 694 C C . GLY A 1 88 ? 80.526 -20.837 13.652 1.00 33.65 190 GLY A C 1
ATOM 695 O O . GLY A 1 88 ? 80.026 -20.449 14.708 1.00 33.16 190 GLY A O 1
ATOM 696 N N . ARG A 1 89 ? 81.850 -20.959 13.490 1.00 31.06 191 ARG A N 1
ATOM 697 C CA . ARG A 1 89 ? 82.815 -20.607 14.534 1.00 31.36 191 ARG A CA 1
ATOM 698 C C . ARG A 1 89 ? 82.976 -19.084 14.666 1.00 35.95 191 ARG A C 1
ATOM 699 O O . ARG A 1 89 ? 83.057 -18.572 15.783 1.00 35.20 191 ARG A O 1
ATOM 707 N N . GLN A 1 90 ? 83.005 -18.366 13.536 1.00 33.39 192 GLN A N 1
ATOM 708 C CA . GLN A 1 90 ? 83.189 -16.914 13.530 1.00 33.73 192 GLN A CA 1
ATOM 709 C C . GLN A 1 90 ? 81.908 -16.107 13.267 1.00 37.40 192 GLN A C 1
ATOM 710 O O . GLN A 1 90 ? 81.908 -14.893 13.491 1.00 37.06 192 GLN A O 1
ATOM 716 N N . ASN A 1 91 ? 80.823 -16.764 12.800 1.00 33.81 193 ASN A N 1
ATOM 717 C CA . ASN A 1 91 ? 79.570 -16.078 12.459 1.00 33.55 193 ASN A CA 1
ATOM 718 C C . ASN A 1 91 ? 78.315 -16.667 13.123 1.00 37.45 193 ASN A C 1
ATOM 719 O O . ASN A 1 91 ? 77.216 -16.539 12.568 1.00 36.83 193 ASN A O 1
ATOM 724 N N . ALA A 1 92 ? 78.465 -17.258 14.331 1.00 33.97 194 ALA A N 1
ATOM 725 C CA . ALA A 1 92 ? 77.346 -17.836 15.094 1.00 33.69 194 ALA A CA 1
ATOM 726 C C . ALA A 1 92 ? 76.279 -16.798 15.476 1.00 37.50 194 ALA A C 1
ATOM 727 O O . ALA A 1 92 ? 75.106 -17.153 15.603 1.00 37.13 194 ALA A O 1
ATOM 729 N N . ASN A 1 93 ? 76.685 -15.522 15.639 1.00 33.99 195 ASN A N 1
ATOM 730 C CA . ASN A 1 93 ? 75.794 -14.423 16.018 1.00 33.90 195 ASN A CA 1
ATOM 731 C C . ASN A 1 93 ? 75.595 -13.373 14.909 1.00 37.51 195 ASN A C 1
ATOM 732 O O . ASN A 1 93 ? 75.027 -12.310 15.170 1.00 37.41 195 ASN A O 1
ATOM 737 N N . ALA A 1 94 ? 76.015 -13.695 13.668 1.00 33.60 196 ALA A N 1
ATOM 738 C CA . ALA A 1 94 ? 75.891 -12.820 12.497 1.00 33.22 196 ALA A CA 1
ATOM 739 C C . ALA A 1 94 ? 74.435 -12.565 12.083 1.00 37.00 196 ALA A C 1
ATOM 740 O O . ALA A 1 94 ? 74.133 -11.489 11.561 1.00 36.91 196 ALA A O 1
ATOM 742 N N . PHE A 1 95 ? 73.545 -13.551 12.303 1.00 32.98 197 PHE A N 1
ATOM 743 C CA . PHE A 1 95 ? 72.124 -13.453 11.957 1.00 32.38 197 PHE A CA 1
ATOM 744 C C . PHE A 1 95 ? 71.244 -13.634 13.186 1.00 36.46 197 PHE A C 1
ATOM 745 O O . PHE A 1 95 ? 71.608 -14.385 14.095 1.00 36.56 197 PHE A O 1
ATOM 753 N N . ALA A 1 96 ? 70.084 -12.951 13.210 1.00 32.70 198 ALA A N 1
ATOM 754 C CA . ALA A 1 96 ? 69.119 -13.019 14.314 1.00 32.25 198 ALA A CA 1
ATOM 755 C C . ALA A 1 96 ? 68.548 -14.431 14.455 1.00 35.81 198 ALA A C 1
ATOM 756 O O . ALA A 1 96 ? 68.409 -14.926 15.576 1.00 36.35 198 ALA A O 1
ATOM 758 N N . TYR A 1 97 ? 68.253 -15.085 13.316 1.00 30.85 199 TYR A N 1
ATOM 759 C CA . TYR A 1 97 ? 67.728 -16.445 13.267 1.00 29.90 199 TYR A CA 1
ATOM 760 C C . TYR A 1 97 ? 68.724 -17.337 12.548 1.00 32.82 199 TYR A C 1
ATOM 761 O O . TYR A 1 97 ? 68.874 -17.245 11.329 1.00 33.15 199 TYR A O 1
ATOM 770 N N . SER A 1 98 ? 69.451 -18.158 13.313 1.00 27.57 200 SER A N 1
ATOM 771 C CA . SER A 1 98 ? 70.448 -19.076 12.775 1.00 26.67 200 SER A CA 1
ATOM 772 C C . SER A 1 98 ? 70.642 -20.292 13.678 1.00 28.82 200 SER A C 1
ATOM 773 O O . SER A 1 98 ? 70.259 -20.270 14.849 1.00 28.71 200 SER A O 1
ATOM 776 N N . LYS A 1 99 ? 71.228 -21.355 13.117 1.00 23.17 201 LYS A N 1
ATOM 777 C CA . LYS A 1 99 ? 71.528 -22.591 13.825 1.00 21.98 201 LYS A CA 1
ATOM 778 C C . LYS A 1 99 ? 72.928 -23.050 13.454 1.00 26.45 201 LYS A C 1
ATOM 779 O O . LYS A 1 99 ? 73.383 -22.802 12.338 1.00 26.27 201 LYS A O 1
ATOM 785 N N . THR A 1 100 ? 73.612 -23.704 14.391 1.00 23.94 202 THR A N 1
ATOM 786 C CA . THR A 1 100 ? 74.951 -24.245 14.173 1.00 24.17 202 THR A CA 1
ATOM 787 C C . THR A 1 100 ? 74.928 -25.766 14.257 1.00 27.98 202 THR A C 1
ATOM 788 O O . THR A 1 100 ? 74.108 -26.331 14.983 1.00 27.57 202 THR A O 1
ATOM 792 N N . GLN A 1 101 ? 75.798 -26.425 13.481 1.00 24.57 203 GLN A N 1
ATOM 793 C CA . GLN A 1 101 ? 75.888 -27.880 13.437 1.00 24.36 203 GLN A CA 1
ATOM 794 C C . GLN A 1 101 ? 77.336 -28.300 13.263 1.00 28.88 203 GLN A C 1
ATOM 795 O O . GLN A 1 101 ? 77.996 -27.851 12.330 1.00 28.52 203 GLN A O 1
ATOM 801 N N . ALA A 1 102 ? 77.829 -29.161 14.165 1.00 26.18 204 ALA A N 1
ATOM 802 C CA . ALA A 1 102 ? 79.202 -29.650 14.115 1.00 25.99 204 ALA A CA 1
ATOM 803 C C . ALA A 1 102 ? 79.340 -30.865 13.217 1.00 29.58 204 ALA A C 1
ATOM 804 O O . ALA A 1 102 ? 78.489 -31.757 13.237 1.00 29.88 204 ALA A O 1
ATOM 806 N N . VAL A 1 103 ? 80.396 -30.865 12.397 1.00 25.27 205 VAL A N 1
ATOM 807 C CA . VAL A 1 103 ? 80.795 -31.943 11.487 1.00 24.62 205 VAL A CA 1
ATOM 808 C C . VAL A 1 103 ? 82.280 -32.114 11.837 1.00 28.76 205 VAL A C 1
ATOM 809 O O . VAL A 1 103 ? 83.148 -31.469 11.252 1.00 28.56 205 VAL A O 1
ATOM 813 N N . GLY A 1 104 ? 82.538 -32.894 12.878 1.00 25.80 206 GLY A N 1
ATOM 814 C CA . GLY A 1 104 ? 83.883 -33.063 13.413 1.00 25.71 206 GLY A CA 1
ATOM 815 C C . GLY A 1 104 ? 84.231 -31.817 14.200 1.00 29.92 206 GLY A C 1
ATOM 816 O O . GLY A 1 104 ? 83.437 -31.385 15.040 1.00 29.80 206 GLY A O 1
ATOM 817 N N . SER A 1 105 ? 85.377 -31.187 13.890 1.00 26.49 207 SER A N 1
ATOM 818 C CA . SER A 1 105 ? 85.803 -29.942 14.540 1.00 26.21 207 SER A CA 1
ATOM 819 C C . SER A 1 105 ? 85.136 -28.720 13.891 1.00 30.79 207 SER A C 1
ATOM 820 O O . SER A 1 105 ? 85.016 -27.673 14.526 1.00 31.19 207 SER A O 1
ATOM 823 N N . ARG A 1 106 ? 84.688 -28.876 12.634 1.00 27.03 208 ARG A N 1
ATOM 824 C CA . ARG A 1 106 ? 84.026 -27.880 11.788 1.00 26.58 208 ARG A CA 1
ATOM 825 C C . ARG A 1 106 ? 82.629 -27.517 12.323 1.00 30.20 208 ARG A C 1
ATOM 826 O O . ARG A 1 106 ? 81.906 -28.402 12.782 1.00 29.99 208 ARG A O 1
ATOM 834 N N . VAL A 1 107 ? 82.248 -26.220 12.244 1.00 26.12 209 VAL A N 1
ATOM 835 C CA . VAL A 1 107 ? 80.930 -25.719 12.671 1.00 25.48 209 VAL A CA 1
ATOM 836 C C . VAL A 1 107 ? 80.228 -25.076 11.475 1.00 29.61 209 VAL A C 1
ATOM 837 O O . VAL A 1 107 ? 80.660 -24.024 11.000 1.00 29.23 209 VAL A O 1
ATOM 841 N N . ASP A 1 108 ? 79.139 -25.703 11.004 1.00 25.97 210 ASP A N 1
ATOM 842 C CA . ASP A 1 108 ? 78.323 -25.236 9.883 1.00 25.24 210 ASP A CA 1
ATOM 843 C C . ASP A 1 108 ? 77.319 -24.188 10.331 1.00 28.54 210 ASP A C 1
ATOM 844 O O . ASP A 1 108 ? 76.800 -24.278 11.445 1.00 27.96 210 ASP A O 1
ATOM 849 N N . LEU A 1 109 ? 77.028 -23.206 9.463 1.00 24.84 211 LEU A N 1
ATOM 850 C CA . LEU A 1 109 ? 76.068 -22.152 9.782 1.00 24.56 211 LEU A CA 1
ATOM 851 C C . LEU A 1 109 ? 74.813 -22.243 8.928 1.00 27.55 211 LEU A C 1
ATOM 852 O O . LEU A 1 109 ? 74.872 -22.086 7.707 1.00 27.76 211 LEU A O 1
ATOM 857 N N . TYR A 1 110 ? 73.676 -22.490 9.587 1.00 22.75 212 TYR A N 1
ATOM 858 C CA . TYR A 1 110 ? 72.363 -22.620 8.964 1.00 21.69 212 TYR A CA 1
ATOM 859 C C . TYR A 1 110 ? 71.565 -21.352 9.182 1.00 25.49 212 TYR A C 1
ATOM 860 O O . TYR A 1 110 ? 71.325 -20.959 10.323 1.00 25.91 212 TYR A O 1
ATOM 869 N N . TYR A 1 111 ? 71.192 -20.693 8.085 1.00 21.30 213 TYR A N 1
ATOM 870 C CA . TYR A 1 111 ? 70.439 -19.438 8.089 1.00 20.51 213 TYR A CA 1
ATOM 871 C C . TYR A 1 111 ? 69.570 -19.319 6.827 1.00 23.99 213 TYR A C 1
ATOM 872 O O . TYR A 1 111 ? 69.720 -20.107 5.890 1.00 22.62 213 TYR A O 1
ATOM 881 N N . LEU A 1 112 ? 68.693 -18.308 6.804 1.00 21.62 214 LEU A N 1
ATOM 882 C CA . LEU A 1 112 ? 67.771 -18.016 5.709 1.00 22.12 214 LEU A CA 1
ATOM 883 C C . LEU A 1 112 ? 68.041 -16.642 5.093 1.00 27.73 214 LEU A C 1
ATOM 884 O O . LEU A 1 112 ? 68.389 -15.701 5.806 1.00 28.28 214 LEU A O 1
ATOM 889 N N . SER A 1 113 ? 67.857 -16.523 3.774 1.00 25.00 215 SER A N 1
ATOM 890 C CA . SER A 1 113 ? 67.984 -15.258 3.047 1.00 24.85 215 SER A CA 1
ATOM 891 C C . SER A 1 113 ? 66.751 -15.049 2.174 1.00 29.76 215 SER A C 1
ATOM 892 O O . SER A 1 113 ? 66.126 -16.018 1.744 1.00 28.62 215 SER A O 1
ATOM 895 N N . ALA A 1 114 ? 66.396 -13.785 1.933 1.00 28.44 216 ALA A N 1
ATOM 896 C CA . ALA A 1 114 ? 65.229 -13.422 1.142 1.00 28.88 216 ALA A CA 1
ATOM 897 C C . ALA A 1 114 ? 65.599 -12.588 -0.083 1.00 34.63 216 ALA A C 1
ATOM 898 O O . ALA A 1 114 ? 66.398 -11.654 0.014 1.00 34.47 216 ALA A O 1
ATOM 900 N N . ILE A 1 115 ? 65.016 -12.944 -1.237 1.00 32.41 217 ILE A N 1
ATOM 901 C CA . ILE A 1 115 ? 65.207 -12.256 -2.514 1.00 32.64 217 ILE A CA 1
ATOM 902 C C . ILE A 1 115 ? 63.842 -11.813 -3.050 1.00 37.34 217 ILE A C 1
ATOM 903 O O . ILE A 1 115 ? 62.953 -12.645 -3.253 1.00 36.68 217 ILE A O 1
ATOM 908 N N . THR A 1 116 ? 63.684 -10.502 -3.275 1.00 34.73 218 THR A N 1
ATOM 909 C CA . THR A 1 116 ? 62.452 -9.932 -3.818 1.00 34.63 218 THR A CA 1
ATOM 910 C C . THR A 1 116 ? 62.421 -10.136 -5.336 1.00 39.32 218 THR A C 1
ATOM 911 O O . THR A 1 116 ? 63.372 -9.770 -6.028 1.00 38.33 218 THR A O 1
ATOM 915 N N . GLN A 1 117 ? 61.331 -10.737 -5.839 1.00 37.45 219 GLN A N 1
ATOM 916 C CA . GLN A 1 117 ? 61.139 -10.998 -7.268 1.00 37.96 219 GLN A CA 1
ATOM 917 C C . GLN A 1 117 ? 60.552 -9.753 -7.961 1.00 43.22 219 GLN A C 1
ATOM 918 O O . GLN A 1 117 ? 60.042 -8.858 -7.281 1.00 42.79 219 GLN A O 1
ATOM 924 N N . ARG A 1 118 ? 60.645 -9.680 -9.301 1.00 40.81 220 ARG A N 1
ATOM 925 C CA . ARG A 1 118 ? 60.151 -8.523 -10.049 1.00 41.24 220 ARG A CA 1
ATOM 926 C C . ARG A 1 118 ? 58.635 -8.505 -10.249 1.00 44.37 220 ARG A C 1
ATOM 927 O O . ARG A 1 118 ? 58.035 -7.438 -10.098 1.00 44.38 220 ARG A O 1
ATOM 935 N N . LYS A 1 119 ? 58.024 -9.662 -10.601 1.00 39.47 221 LYS A N 1
ATOM 936 C CA . LYS A 1 119 ? 56.586 -9.796 -10.874 1.00 38.58 221 LYS A CA 1
ATOM 937 C C . LYS A 1 119 ? 55.699 -9.261 -9.747 1.00 40.97 221 LYS A C 1
ATOM 938 O O . LYS A 1 119 ? 55.919 -9.566 -8.573 1.00 40.44 221 LYS A O 1
ATOM 944 N N . ARG A 1 120 ? 54.715 -8.432 -10.125 1.00 36.76 222 ARG A N 1
ATOM 945 C CA . ARG A 1 120 ? 53.766 -7.778 -9.218 1.00 36.05 222 ARG A CA 1
ATOM 946 C C . ARG A 1 120 ? 52.322 -7.959 -9.680 1.00 38.99 22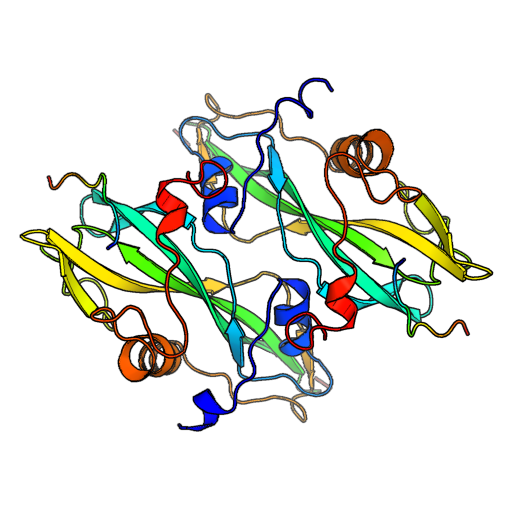2 ARG A C 1
ATOM 947 O O . ARG A 1 120 ? 52.075 -8.138 -10.875 1.00 38.71 222 ARG A O 1
ATOM 955 N N . VAL A 1 121 ? 51.368 -7.914 -8.730 1.00 34.76 223 VAL A N 1
ATOM 956 C CA . VAL A 1 121 ? 49.942 -8.050 -9.022 1.00 34.36 223 VAL A CA 1
ATOM 957 C C . VAL A 1 121 ? 49.141 -6.942 -8.320 1.00 38.85 223 VAL A C 1
ATOM 958 O O . VAL A 1 121 ? 49.412 -6.616 -7.162 1.00 38.03 223 VAL A O 1
ATOM 962 N N . ILE A 1 122 ? 48.189 -6.345 -9.045 1.00 36.54 224 ILE A N 1
ATOM 963 C CA . ILE A 1 122 ? 47.298 -5.315 -8.514 1.00 36.93 224 ILE A CA 1
ATOM 964 C C . ILE A 1 122 ? 45.987 -5.986 -8.079 1.00 43.21 224 ILE A C 1
ATOM 965 O O . ILE A 1 122 ? 45.308 -6.622 -8.882 1.00 42.89 224 ILE A O 1
ATOM 970 N N . VAL A 1 123 ? 45.678 -5.883 -6.782 1.00 41.72 225 VAL A N 1
ATOM 971 C CA . VAL A 1 123 ? 44.529 -6.515 -6.126 1.00 42.49 225 VAL A CA 1
ATOM 972 C C . VAL A 1 123 ? 43.622 -5.433 -5.485 1.00 48.75 225 VAL A C 1
ATOM 973 O O . VAL A 1 123 ? 44.158 -4.532 -4.836 1.00 48.99 225 VAL A O 1
ATOM 977 N N . PRO A 1 124 ? 42.269 -5.501 -5.607 1.00 46.14 226 PRO A N 1
ATOM 978 C CA . PRO A 1 124 ? 41.422 -4.515 -4.908 1.00 46.18 226 PRO A CA 1
ATOM 979 C C . PRO A 1 124 ? 41.464 -4.769 -3.399 1.00 51.01 226 PRO A C 1
ATOM 980 O O . PRO A 1 124 ? 41.536 -5.931 -2.989 1.00 50.65 226 PRO A O 1
ATOM 984 N N . SER A 1 125 ? 41.430 -3.696 -2.578 1.00 48.38 227 SER A N 1
ATOM 985 C CA . SER A 1 125 ? 41.495 -3.759 -1.105 1.00 48.48 227 SER A CA 1
ATOM 986 C C . SER A 1 125 ? 40.534 -4.772 -0.454 1.00 52.08 227 SER A C 1
ATOM 987 O O . SER A 1 125 ? 40.821 -5.268 0.639 1.00 51.82 227 SER A O 1
ATOM 990 N N . SER A 1 126 ? 39.409 -5.082 -1.132 1.00 48.22 228 SER A N 1
ATOM 991 C CA . SER A 1 126 ? 38.404 -6.043 -0.674 1.00 47.88 228 SER A CA 1
ATOM 992 C C . SER A 1 126 ? 38.946 -7.482 -0.704 1.00 51.78 228 SER A C 1
ATOM 993 O O . SER A 1 126 ? 38.533 -8.307 0.115 1.00 51.30 228 SER A O 1
ATOM 996 N N . ASN A 1 127 ? 39.867 -7.770 -1.652 1.00 47.99 229 ASN A N 1
ATOM 997 C CA . ASN A 1 127 ? 40.507 -9.076 -1.818 1.00 47.45 229 ASN A CA 1
ATOM 998 C C . ASN A 1 127 ? 41.891 -9.126 -1.150 1.00 50.91 229 ASN A C 1
ATOM 999 O O . ASN A 1 127 ? 42.513 -10.191 -1.140 1.00 51.12 229 ASN A O 1
ATOM 1004 N N . ALA A 1 128 ? 42.376 -7.991 -0.603 1.00 46.33 230 ALA A N 1
ATOM 1005 C CA . ALA A 1 128 ? 43.688 -7.892 0.050 1.00 45.53 230 ALA A CA 1
ATOM 1006 C C . ALA A 1 128 ? 43.839 -8.795 1.280 1.00 47.92 230 ALA A C 1
ATOM 1007 O O . ALA A 1 128 ? 42.882 -8.992 2.031 1.00 47.54 230 ALA A O 1
ATOM 1009 N N . VAL A 1 129 ? 45.051 -9.350 1.459 1.00 43.27 231 VAL A N 1
ATOM 1010 C CA . VAL A 1 129 ? 45.430 -10.230 2.572 1.00 42.38 231 VAL A CA 1
ATOM 1011 C C . VAL A 1 129 ? 46.503 -9.579 3.442 1.00 45.20 231 VAL A C 1
ATOM 1012 O O . VAL A 1 129 ? 47.189 -8.663 2.984 1.00 44.83 231 VAL A O 1
ATOM 1016 N N . THR A 1 130 ? 46.653 -10.063 4.688 1.00 40.94 232 THR A N 1
ATOM 1017 C CA . THR A 1 130 ? 47.662 -9.575 5.627 1.00 40.28 232 THR A CA 1
ATOM 1018 C C . THR A 1 130 ? 48.982 -10.300 5.303 1.00 42.04 232 THR A C 1
ATOM 1019 O O . THR A 1 130 ? 49.058 -11.518 5.488 1.00 41.23 232 THR A O 1
ATOM 1023 N N . PRO A 1 131 ? 50.016 -9.593 4.789 1.00 37.27 233 PRO A N 1
ATOM 1024 C CA . PRO A 1 131 ? 51.271 -10.278 4.460 1.00 36.49 233 PRO A CA 1
ATOM 1025 C C . PRO A 1 131 ? 52.032 -10.751 5.687 1.00 39.04 233 PRO A C 1
ATOM 1026 O O . PRO A 1 131 ? 51.931 -10.140 6.752 1.00 38.76 233 PRO A O 1
ATOM 1030 N N . LEU A 1 132 ? 52.792 -11.844 5.529 1.00 34.47 234 LEU A N 1
ATOM 1031 C CA . LEU A 1 132 ? 53.640 -12.390 6.583 1.00 33.88 234 LEU A CA 1
ATOM 1032 C C . LEU A 1 132 ? 54.870 -11.493 6.691 1.00 37.09 234 LEU A C 1
ATOM 1033 O O . LEU A 1 132 ? 55.269 -10.882 5.696 1.00 36.84 234 LEU A O 1
ATOM 1038 N N . ASP A 1 133 ? 55.462 -11.399 7.882 1.00 32.97 235 ASP A N 1
ATOM 1039 C CA . ASP A 1 133 ? 56.669 -10.598 8.075 1.00 32.69 235 ASP A CA 1
ATOM 1040 C C . ASP A 1 133 ? 57.899 -11.504 8.069 1.00 35.94 235 ASP A C 1
ATOM 1041 O O . ASP A 1 133 ? 57.787 -12.686 8.403 1.00 36.05 235 ASP A O 1
ATOM 1046 N N . TRP A 1 134 ? 59.064 -10.950 7.690 1.00 31.64 236 TRP A N 1
ATOM 1047 C CA . TRP A 1 134 ? 60.348 -11.659 7.602 1.00 31.25 236 TRP A CA 1
ATOM 1048 C C . TRP A 1 134 ? 60.761 -12.369 8.898 1.00 35.88 236 TRP A C 1
ATOM 1049 O O . TRP A 1 134 ? 61.372 -13.438 8.836 1.00 35.24 236 TRP A O 1
ATOM 1060 N N . ASP A 1 135 ? 60.415 -11.778 10.055 1.00 33.55 237 ASP A N 1
ATOM 1061 C CA . ASP A 1 135 ? 60.696 -12.301 11.395 1.00 33.69 237 ASP A CA 1
ATOM 1062 C C . ASP A 1 135 ? 59.933 -13.612 11.635 1.00 35.44 237 ASP A C 1
ATOM 1063 O O . ASP A 1 135 ? 60.532 -14.590 12.079 1.00 34.66 237 ASP A O 1
ATOM 1068 N N . THR A 1 136 ? 58.622 -13.633 11.305 1.00 31.00 238 THR A N 1
ATOM 1069 C CA . THR A 1 136 ? 57.724 -14.788 11.445 1.00 30.15 238 THR A CA 1
ATOM 1070 C C . THR A 1 136 ? 58.150 -15.927 10.508 1.00 32.81 238 THR A C 1
ATOM 1071 O O . THR A 1 136 ? 58.184 -17.084 10.936 1.00 32.85 238 THR A O 1
ATOM 1075 N N . VAL A 1 137 ? 58.477 -15.590 9.237 1.00 27.49 239 VAL A N 1
ATOM 1076 C CA . VAL A 1 137 ? 58.924 -16.529 8.204 1.00 26.20 239 VAL A CA 1
ATOM 1077 C C . VAL A 1 137 ? 60.167 -17.294 8.681 1.0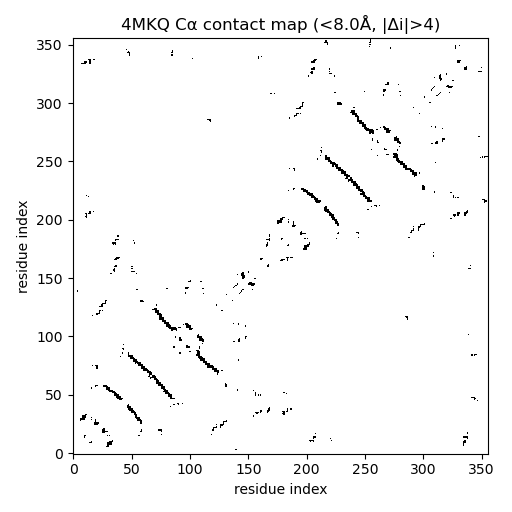0 29.96 239 VAL A C 1
ATOM 1078 O O . VAL A 1 137 ? 60.143 -18.519 8.687 1.00 29.87 239 VAL A O 1
ATOM 1082 N N . GLN A 1 138 ? 61.210 -16.577 9.140 1.00 26.48 240 GLN A N 1
ATOM 1083 C CA . GLN A 1 138 ? 62.454 -17.164 9.656 1.00 26.25 240 GLN A CA 1
ATOM 1084 C C . GLN A 1 138 ? 62.229 -18.086 10.853 1.00 30.79 240 GLN A C 1
ATOM 1085 O O . GLN A 1 138 ? 62.875 -19.136 10.942 1.00 30.50 240 GLN A O 1
ATOM 1091 N N . ARG A 1 139 ? 61.313 -17.692 11.766 1.00 27.58 241 ARG A N 1
ATOM 1092 C CA . ARG A 1 139 ? 60.958 -18.443 12.972 1.00 27.81 241 ARG A CA 1
ATOM 1093 C C . ARG A 1 139 ? 60.258 -19.763 12.621 1.00 32.12 241 ARG A C 1
ATOM 1094 O O . ARG A 1 139 ? 60.578 -20.805 13.196 1.00 32.06 241 ARG A O 1
ATOM 1102 N N . ASN A 1 140 ? 59.313 -19.719 11.676 1.00 28.52 242 ASN A N 1
ATOM 1103 C CA . ASN A 1 140 ? 58.576 -20.901 11.258 1.00 28.21 242 ASN A CA 1
ATOM 1104 C C . ASN A 1 140 ? 59.351 -21.809 10.322 1.00 31.43 242 ASN A C 1
ATOM 1105 O O . ASN A 1 140 ? 59.359 -23.015 10.541 1.00 31.97 242 ASN A O 1
ATOM 1110 N N . VAL A 1 141 ? 60.012 -21.248 9.301 1.00 26.13 243 VAL A N 1
ATOM 1111 C CA . VAL A 1 141 ? 60.744 -22.032 8.309 1.00 25.14 243 VAL A CA 1
ATOM 1112 C C . VAL A 1 141 ? 62.024 -22.664 8.894 1.00 28.51 243 VAL A C 1
ATOM 1113 O O . VAL A 1 141 ? 62.153 -23.888 8.842 1.00 28.38 243 VAL A O 1
ATOM 1117 N N . LEU A 1 142 ? 62.951 -21.855 9.437 1.00 24.41 244 LEU A N 1
ATOM 1118 C CA . LEU A 1 142 ? 64.216 -22.370 9.966 1.00 23.92 244 LEU A CA 1
ATOM 1119 C C . LEU A 1 142 ? 64.142 -22.904 11.393 1.00 28.13 244 LEU A C 1
ATOM 1120 O O . LEU A 1 142 ? 64.520 -24.051 11.624 1.00 28.37 244 LEU A O 1
ATOM 1125 N N . MET A 1 143 ? 63.708 -22.066 12.347 1.00 24.22 245 MET A N 1
ATOM 1126 C CA . MET A 1 143 ? 63.683 -22.400 13.769 1.00 23.70 245 MET A CA 1
ATOM 1127 C C . MET A 1 143 ? 62.741 -23.545 14.125 1.00 29.04 245 MET A C 1
ATOM 1128 O O . MET A 1 143 ? 63.178 -24.510 14.757 1.00 28.81 245 MET A O 1
ATOM 1133 N N . GLU A 1 144 ? 61.474 -23.459 13.698 1.00 26.16 246 GLU A N 1
ATOM 1134 C CA . GLU A 1 144 ? 60.454 -24.453 14.015 1.00 26.08 246 GLU A CA 1
ATOM 1135 C C . GLU A 1 144 ? 60.333 -25.626 13.035 1.00 30.16 246 GLU A C 1
ATOM 1136 O O . GLU A 1 144 ? 59.884 -26.691 13.461 1.00 30.57 246 GLU A O 1
ATOM 1142 N N . ASN A 1 145 ? 60.712 -25.458 11.747 1.00 25.50 247 ASN A N 1
ATOM 1143 C CA . ASN A 1 145 ? 60.512 -26.530 10.770 1.00 24.70 247 ASN A CA 1
ATOM 1144 C C . ASN A 1 145 ? 61.763 -27.047 10.041 1.00 27.07 247 ASN A C 1
ATOM 1145 O O . ASN A 1 145 ? 61.647 -27.586 8.934 1.00 26.80 247 ASN A O 1
ATOM 1150 N N . TYR A 1 146 ? 62.935 -26.958 10.677 1.00 22.52 248 TYR A N 1
ATOM 1151 C CA . TYR A 1 146 ? 64.166 -27.533 10.134 1.00 21.72 248 TYR A CA 1
ATOM 1152 C C . TYR A 1 146 ? 65.119 -27.937 11.237 1.00 27.55 248 TYR A C 1
ATOM 1153 O O . TYR A 1 146 ? 65.386 -27.142 12.138 1.00 27.52 248 TYR A O 1
ATOM 1162 N N . ASN A 1 147 ? 65.639 -29.175 11.152 1.00 24.42 249 ASN A N 1
ATOM 1163 C CA . ASN A 1 147 ? 66.585 -29.721 12.114 1.00 24.34 249 ASN A CA 1
ATOM 1164 C C . ASN A 1 147 ? 67.910 -30.028 11.417 1.00 28.54 249 ASN A C 1
ATOM 1165 O O . ASN A 1 147 ? 67.989 -31.024 10.694 1.00 28.24 249 ASN A O 1
ATOM 1170 N N . PRO A 1 148 ? 68.966 -29.197 11.624 1.00 25.02 250 PRO A N 1
ATOM 1171 C CA . PRO A 1 148 ? 70.264 -29.474 10.979 1.00 24.63 250 PRO A CA 1
ATOM 1172 C C . PRO A 1 148 ? 70.895 -30.797 11.399 1.00 28.88 250 PRO A C 1
ATOM 1173 O O . PRO A 1 148 ? 71.623 -31.393 10.609 1.00 28.85 250 PRO A O 1
ATOM 1177 N N . GLY A 1 149 ? 70.597 -31.241 12.625 1.00 25.46 251 GLY A N 1
ATOM 1178 C CA . GLY A 1 149 ? 71.102 -32.483 13.204 1.00 25.03 251 GLY A CA 1
ATOM 1179 C C . GLY A 1 149 ? 70.722 -33.737 12.443 1.00 28.41 251 GLY A C 1
ATOM 1180 O O . GLY A 1 149 ? 71.500 -34.694 12.402 1.00 28.48 251 GLY A O 1
ATOM 1181 N N . SER A 1 150 ? 69.528 -33.733 11.824 1.00 24.14 252 SER A N 1
ATOM 1182 C CA . SER A 1 150 ? 69.004 -34.854 11.044 1.00 23.48 252 SER A CA 1
ATOM 1183 C C . SER A 1 150 ? 68.730 -34.487 9.575 1.00 27.57 252 SER A C 1
ATOM 1184 O O . SER A 1 150 ? 68.368 -35.374 8.792 1.00 28.02 252 SER A O 1
ATOM 1187 N N . ASN A 1 151 ? 68.921 -33.198 9.198 1.00 23.07 253 ASN A N 1
ATOM 1188 C CA . ASN A 1 151 ? 68.652 -32.653 7.859 1.00 22.71 253 ASN A CA 1
ATOM 1189 C C . ASN A 1 151 ? 67.229 -33.058 7.441 1.00 27.44 253 ASN A C 1
ATOM 1190 O O . ASN A 1 151 ? 67.037 -33.798 6.472 1.00 27.50 253 ASN A O 1
ATOM 1195 N N . SER A 1 152 ? 66.243 -32.659 8.265 1.00 24.14 254 SER A N 1
ATOM 1196 C CA . SER A 1 152 ? 64.830 -32.992 8.080 1.00 23.97 254 SER A CA 1
ATOM 1197 C C . SER A 1 152 ? 63.897 -31.942 8.696 1.00 27.87 254 SER A C 1
ATOM 1198 O O . SER A 1 152 ? 64.330 -31.105 9.487 1.00 27.22 254 SER A O 1
ATOM 1201 N N . GLY A 1 153 ? 62.626 -32.020 8.318 1.00 25.08 255 GLY A N 1
ATOM 1202 C CA . GLY A 1 153 ? 61.565 -31.120 8.745 1.00 25.36 255 GLY A CA 1
ATOM 1203 C C . GLY A 1 153 ? 60.626 -30.873 7.589 1.00 30.78 255 GLY A C 1
ATOM 1204 O O . GLY A 1 153 ? 60.199 -31.824 6.925 1.00 30.75 255 GLY A O 1
ATOM 1205 N N . HIS A 1 154 ? 60.333 -29.596 7.305 1.00 28.22 256 HIS A N 1
ATOM 1206 C CA . HIS A 1 154 ? 59.482 -29.249 6.170 1.00 28.51 256 HIS A CA 1
ATOM 1207 C C . HIS A 1 154 ? 60.268 -29.212 4.851 1.00 29.85 256 HIS A C 1
ATOM 1208 O O . HIS A 1 154 ? 59.678 -29.038 3.782 1.00 29.23 256 HIS A O 1
ATOM 1215 N N . PHE A 1 155 ? 61.599 -29.413 4.944 1.00 24.56 257 PHE A N 1
ATOM 1216 C CA . PHE A 1 155 ? 62.559 -29.454 3.844 1.00 23.40 257 PHE A CA 1
ATOM 1217 C C . PHE A 1 155 ? 63.878 -30.086 4.305 1.00 26.03 257 PHE A C 1
ATOM 1218 O O . PHE A 1 155 ? 64.130 -30.198 5.509 1.00 24.88 257 PHE A O 1
ATOM 1226 N N . SER A 1 156 ? 64.741 -30.432 3.336 1.00 22.31 258 SER A N 1
ATOM 1227 C CA . SER A 1 156 ? 66.081 -30.971 3.567 1.00 21.81 258 SER A CA 1
ATOM 1228 C C . SER A 1 156 ? 66.995 -30.606 2.404 1.00 25.38 258 SER A C 1
ATOM 1229 O O . SER A 1 156 ? 66.531 -30.464 1.270 1.00 25.10 258 SER A O 1
ATOM 1232 N N . PHE A 1 157 ? 68.287 -30.421 2.692 1.00 21.60 259 PHE A N 1
ATOM 1233 C CA . PHE A 1 157 ? 69.283 -30.080 1.684 1.00 20.62 259 PHE A CA 1
ATOM 1234 C C . PHE A 1 157 ? 69.752 -31.325 0.958 1.00 25.72 259 PHE A C 1
ATOM 1235 O O . PHE A 1 157 ? 69.859 -32.396 1.561 1.00 25.96 259 PHE A O 1
ATOM 1243 N N . ASP A 1 158 ? 70.073 -31.172 -0.328 1.00 22.69 260 ASP A N 1
ATOM 1244 C CA . ASP A 1 158 ? 70.626 -32.229 -1.152 1.00 22.70 260 ASP A CA 1
ATOM 1245 C C . ASP A 1 158 ? 72.127 -31.952 -1.239 1.00 28.60 260 ASP A C 1
ATOM 1246 O O . ASP A 1 158 ? 72.557 -31.081 -1.999 1.00 29.33 260 ASP A O 1
ATOM 1251 N N . TRP A 1 159 ? 72.922 -32.684 -0.443 1.00 24.99 261 TRP A N 1
ATOM 1252 C CA . TRP A 1 159 ? 74.374 -32.505 -0.390 1.00 24.58 261 TRP A CA 1
ATOM 1253 C C . TRP A 1 159 ? 75.112 -32.935 -1.674 1.00 28.78 261 TRP A C 1
ATOM 1254 O O . TRP A 1 159 ? 76.287 -32.586 -1.833 1.00 28.51 261 TRP A O 1
ATOM 1265 N N . SER A 1 160 ? 74.423 -33.653 -2.601 1.00 25.57 262 SER A N 1
ATOM 1266 C CA . SER A 1 160 ? 74.993 -34.118 -3.878 1.00 25.36 262 SER A CA 1
ATOM 1267 C C . SER A 1 160 ? 75.392 -32.958 -4.803 1.00 29.81 262 SER A C 1
ATOM 1268 O O . SER A 1 160 ? 76.167 -33.163 -5.741 1.00 28.86 262 SER A O 1
ATOM 1271 N N . ALA A 1 161 ? 74.878 -31.736 -4.509 1.00 27.23 263 ALA A N 1
ATOM 1272 C CA . ALA A 1 161 ? 75.164 -30.478 -5.206 1.00 27.19 263 ALA A CA 1
ATOM 1273 C C . ALA A 1 161 ? 76.669 -30.256 -5.343 1.00 30.86 263 ALA A C 1
ATOM 1274 O O . ALA A 1 161 ? 77.125 -29.818 -6.393 1.00 30.41 263 ALA A O 1
ATOM 1276 N N . TYR A 1 162 ? 77.436 -30.619 -4.290 1.00 28.06 264 TYR A N 1
ATOM 1277 C CA . TYR A 1 162 ? 78.897 -30.542 -4.201 1.00 27.78 264 TYR A CA 1
ATOM 1278 C C . TYR A 1 162 ? 79.574 -31.330 -5.332 1.00 32.21 264 TYR A C 1
ATOM 1279 O O . TYR A 1 162 ? 80.679 -30.976 -5.739 1.00 32.08 264 TYR A O 1
ATOM 1288 N N . ASN A 1 163 ? 78.923 -32.398 -5.823 1.00 29.24 265 ASN A N 1
ATOM 1289 C CA . ASN A 1 163 ? 79.479 -33.260 -6.869 1.00 29.28 265 ASN A CA 1
ATOM 1290 C C . ASN A 1 163 ? 78.873 -33.028 -8.269 1.00 33.89 265 ASN A C 1
ATOM 1291 O O . ASN A 1 163 ? 79.333 -33.644 -9.235 1.00 33.83 265 ASN A O 1
ATOM 1296 N N . ASP A 1 164 ? 77.871 -32.126 -8.387 1.00 30.41 266 ASP A N 1
ATOM 1297 C CA . ASP A 1 164 ? 77.252 -31.796 -9.672 1.00 29.79 266 ASP A CA 1
ATOM 1298 C C . ASP A 1 164 ? 77.836 -30.479 -10.201 1.00 33.78 266 ASP A C 1
ATOM 1299 O O . ASP A 1 164 ? 77.603 -29.435 -9.590 1.00 33.58 266 ASP A O 1
ATOM 1304 N N . PRO A 1 165 ? 78.588 -30.497 -11.332 1.00 30.39 267 PRO A N 1
ATOM 1305 C CA . PRO A 1 165 ? 79.151 -29.241 -11.867 1.00 30.18 267 PRO A CA 1
ATOM 1306 C C . PRO A 1 165 ? 78.093 -28.237 -12.334 1.00 33.18 267 PRO A C 1
ATOM 1307 O O . PRO A 1 165 ? 78.370 -27.038 -12.363 1.00 32.66 267 PRO A O 1
ATOM 1311 N N . HIS A 1 166 ? 76.882 -28.730 -12.678 1.00 28.82 268 HIS A N 1
ATOM 1312 C CA . HIS A 1 166 ? 75.730 -27.936 -13.119 1.00 28.18 268 HIS A CA 1
ATOM 1313 C C . HIS A 1 166 ? 75.181 -27.115 -11.961 1.00 30.58 268 HIS A C 1
ATOM 1314 O O . HIS A 1 166 ? 74.646 -26.030 -12.185 1.00 30.40 268 HIS A O 1
ATOM 1321 N N . ARG A 1 167 ? 75.291 -27.653 -10.727 1.00 25.81 269 ARG A N 1
ATOM 1322 C CA . ARG A 1 167 ? 74.814 -27.041 -9.487 1.00 24.75 269 ARG A CA 1
ATOM 1323 C C . ARG A 1 167 ? 75.944 -26.413 -8.660 1.00 28.91 269 ARG A C 1
ATOM 1324 O O . ARG A 1 167 ? 75.748 -26.094 -7.487 1.00 28.56 269 ARG A O 1
ATOM 1332 N N . ARG A 1 168 ? 77.121 -26.209 -9.281 1.00 25.16 270 ARG A N 1
ATOM 1333 C CA . ARG A 1 168 ? 78.282 -25.583 -8.644 1.00 24.48 270 ARG A CA 1
ATOM 1334 C C . ARG A 1 168 ? 78.625 -24.281 -9.350 1.00 27.70 270 ARG A C 1
ATOM 1335 O O . ARG A 1 168 ? 78.399 -24.169 -10.554 1.00 27.72 270 ARG A O 1
ATOM 1343 N N . TYR A 1 169 ? 79.165 -23.293 -8.609 1.00 23.43 271 TYR A N 1
ATOM 1344 C CA . TYR A 1 169 ? 79.531 -21.993 -9.180 1.00 20.37 271 TYR A CA 1
ATOM 1345 C C . TYR A 1 169 ? 80.759 -21.368 -8.521 1.00 57.55 271 TYR A C 1
ATOM 1346 O O . TYR A 1 169 ? 81.000 -21.576 -7.335 1.00 35.19 271 TYR A O 1
ATOM 1355 N N . SER B 1 1 ? 76.309 -20.059 -34.486 1.00 57.95 36 SER B N 1
ATOM 1356 C CA . SER B 1 1 ? 76.839 -20.390 -33.167 1.00 57.61 36 SER B CA 1
ATOM 1357 C C . SER B 1 1 ? 76.597 -21.875 -32.798 1.00 60.30 36 SER B C 1
ATOM 1358 O O . SER B 1 1 ? 75.450 -22.320 -32.807 1.00 60.20 36 SER B O 1
ATOM 1361 N N . GLY B 1 2 ? 77.655 -22.643 -32.514 1.00 55.26 37 GLY B N 1
ATOM 1362 C CA . GLY B 1 2 ? 79.048 -22.210 -32.468 1.00 54.45 37 GLY B CA 1
ATOM 1363 C C . GLY B 1 2 ? 79.427 -21.850 -31.050 1.00 57.01 37 GLY B C 1
ATOM 1364 O O . GLY B 1 2 ? 79.901 -22.703 -30.293 1.00 56.74 37 GLY B O 1
ATOM 1365 N N . ARG B 1 3 ? 79.175 -20.582 -30.678 1.00 51.83 38 ARG B N 1
ATOM 1366 C CA . ARG B 1 3 ? 79.401 -20.050 -29.337 1.00 50.63 38 ARG B CA 1
ATOM 1367 C C . ARG B 1 3 ? 78.293 -20.569 -28.415 1.00 51.26 38 ARG B C 1
ATOM 1368 O O . ARG B 1 3 ? 78.581 -20.960 -27.281 1.00 50.58 38 ARG B O 1
ATOM 1376 N N . PHE B 1 4 ? 77.036 -20.603 -28.925 1.00 45.50 39 PHE B N 1
ATOM 1377 C CA . PHE B 1 4 ? 75.842 -21.074 -28.212 1.00 44.02 39 PHE B CA 1
ATOM 1378 C C . PHE B 1 4 ? 75.930 -22.518 -27.750 1.00 46.53 39 PHE B C 1
ATOM 1379 O O . PHE B 1 4 ? 75.371 -22.859 -26.707 1.00 46.04 39 PHE B O 1
ATOM 1387 N N . ASP B 1 5 ? 76.613 -23.367 -28.526 1.00 42.19 40 ASP B N 1
ATOM 1388 C CA . ASP B 1 5 ? 76.785 -24.773 -28.185 1.00 41.17 40 ASP B CA 1
ATOM 1389 C C . ASP B 1 5 ? 77.828 -24.953 -27.087 1.00 42.94 40 ASP B C 1
ATOM 1390 O O . ASP B 1 5 ? 77.709 -25.875 -26.279 1.00 42.62 40 ASP B O 1
ATOM 1395 N N . GLN B 1 6 ? 78.837 -24.058 -27.053 1.00 38.05 41 GLN B N 1
ATOM 1396 C CA . GLN B 1 6 ? 79.926 -24.052 -26.074 1.00 37.29 41 GLN B CA 1
ATOM 1397 C C . GLN B 1 6 ? 79.478 -23.611 -24.679 1.00 38.53 41 GLN B C 1
ATOM 1398 O O . GLN B 1 6 ? 80.163 -23.934 -23.703 1.00 38.50 41 GLN B O 1
ATOM 1404 N N . TYR B 1 7 ? 78.354 -22.861 -24.579 1.00 32.49 42 TYR B N 1
ATOM 1405 C CA . TYR B 1 7 ? 77.813 -22.376 -23.306 1.00 30.93 42 TYR B CA 1
ATOM 1406 C C . TYR B 1 7 ? 77.469 -23.553 -22.385 1.00 33.17 42 TYR B C 1
ATOM 1407 O O . TYR B 1 7 ? 76.866 -24.525 -22.850 1.00 32.82 42 TYR B O 1
ATOM 1416 N N . PRO B 1 8 ? 77.858 -23.500 -21.090 1.00 28.55 43 PRO B N 1
ATOM 1417 C CA . PRO B 1 8 ? 77.555 -24.623 -20.186 1.00 27.98 43 PRO B CA 1
ATOM 1418 C C . PRO B 1 8 ? 76.105 -24.642 -19.723 1.00 31.44 43 PRO B C 1
ATOM 1419 O O . PRO B 1 8 ? 75.360 -23.703 -19.989 1.00 31.37 43 PRO B O 1
ATOM 1423 N N . THR B 1 9 ? 75.714 -25.716 -19.025 1.00 27.27 44 THR B N 1
ATOM 1424 C CA . THR B 1 9 ? 74.379 -25.885 -18.463 1.00 26.43 44 THR B CA 1
ATOM 1425 C C . THR B 1 9 ? 74.457 -25.650 -16.950 1.00 28.29 44 THR B C 1
ATOM 1426 O O . THR B 1 9 ? 75.364 -26.166 -16.288 1.00 27.31 44 THR B O 1
ATOM 1430 N N . LYS B 1 10 ? 73.519 -24.852 -16.415 1.00 23.77 45 LYS B N 1
ATOM 1431 C CA . LYS B 1 10 ? 73.432 -24.564 -14.984 1.00 23.04 45 LYS B CA 1
ATOM 1432 C C . LYS B 1 10 ? 72.053 -24.934 -14.448 1.00 27.19 45 LYS B C 1
ATOM 1433 O O . LYS B 1 10 ? 71.072 -24.899 -15.194 1.00 27.08 45 LYS B O 1
ATOM 1439 N N . LYS B 1 11 ? 71.988 -25.319 -13.165 1.00 23.37 46 LYS B N 1
ATOM 1440 C CA . LYS B 1 11 ? 70.757 -25.737 -12.499 1.00 23.07 46 LYS B CA 1
ATOM 1441 C C . LYS B 1 11 ? 70.696 -25.080 -11.121 1.00 28.16 46 LYS B C 1
ATOM 1442 O O . LYS B 1 11 ? 71.640 -25.207 -10.345 1.00 27.82 46 LYS B O 1
ATOM 1448 N N . GLY B 1 12 ? 69.600 -24.374 -10.845 1.00 25.77 47 GLY B N 1
ATOM 1449 C CA . GLY B 1 12 ? 69.390 -23.675 -9.581 1.00 25.80 47 GLY B CA 1
ATOM 1450 C C . GLY B 1 12 ? 69.748 -22.206 -9.658 1.00 30.42 47 GLY B C 1
ATOM 1451 O O . GLY B 1 12 ? 70.795 -21.850 -10.205 1.00 30.21 47 GLY B O 1
ATOM 1452 N N . ASP B 1 13 ? 68.873 -21.348 -9.093 1.00 27.16 48 ASP B N 1
ATOM 1453 C CA . ASP B 1 13 ? 68.964 -19.884 -9.088 1.00 26.98 48 ASP B CA 1
ATOM 1454 C C . ASP B 1 13 ? 70.355 -19.326 -8.811 1.00 29.36 48 ASP B C 1
ATOM 1455 O O . ASP B 1 13 ? 70.871 -18.553 -9.624 1.00 28.84 48 ASP B O 1
ATOM 1460 N N . PHE B 1 14 ? 70.963 -19.728 -7.684 1.00 24.61 49 PHE B N 1
ATOM 1461 C CA . PHE B 1 14 ? 72.279 -19.254 -7.262 1.00 23.66 49 PHE B CA 1
ATOM 1462 C C . PHE B 1 14 ? 73.415 -19.738 -8.157 1.00 26.71 49 PHE B C 1
ATOM 1463 O O . PHE B 1 14 ? 74.413 -19.030 -8.269 1.00 26.36 49 PHE B O 1
ATOM 1471 N N . ALA B 1 15 ? 73.264 -20.911 -8.810 1.00 23.24 50 ALA B N 1
ATOM 1472 C CA . ALA B 1 15 ? 74.275 -21.447 -9.734 1.00 23.02 50 ALA B CA 1
ATOM 1473 C C . ALA B 1 15 ? 74.272 -20.659 -11.040 1.00 27.11 50 ALA B C 1
ATOM 1474 O O . ALA B 1 15 ? 75.341 -20.347 -11.561 1.00 26.89 50 ALA B O 1
ATOM 1476 N N . ILE B 1 16 ? 73.070 -20.303 -11.540 1.00 23.89 51 ILE B N 1
ATOM 1477 C CA . ILE B 1 16 ? 72.863 -19.506 -12.752 1.00 23.86 51 ILE B CA 1
ATOM 1478 C C . ILE B 1 16 ? 73.432 -18.093 -12.529 1.00 28.78 51 ILE B C 1
ATOM 1479 O O . ILE B 1 16 ? 74.242 -17.628 -13.334 1.00 28.74 51 ILE B O 1
ATOM 1484 N N . ASP B 1 17 ? 73.029 -17.438 -11.420 1.00 25.63 52 ASP B N 1
ATOM 1485 C CA . ASP B 1 17 ? 73.489 -16.102 -11.050 1.00 25.68 52 ASP B CA 1
ATOM 1486 C C . ASP B 1 17 ? 74.989 -16.095 -10.755 1.00 30.29 52 ASP B C 1
ATOM 1487 O O . ASP B 1 17 ? 75.696 -15.212 -11.240 1.00 30.29 52 ASP B O 1
ATOM 1492 N N . GLY B 1 18 ? 75.457 -17.096 -10.007 1.00 26.56 53 GLY B N 1
ATOM 1493 C CA . GLY B 1 18 ? 76.861 -17.259 -9.643 1.00 26.30 53 GLY B CA 1
ATOM 1494 C C . GLY B 1 18 ? 77.797 -17.372 -10.828 1.00 30.18 53 GLY B C 1
ATOM 1495 O O . GLY B 1 18 ? 78.884 -16.790 -10.815 1.00 30.58 53 GLY B O 1
ATOM 1496 N N . TYR B 1 19 ? 77.367 -18.102 -11.873 1.00 25.85 54 TYR B N 1
ATOM 1497 C CA . TYR B 1 19 ? 78.141 -18.285 -13.096 1.00 25.20 54 TYR B CA 1
ATOM 1498 C C . TYR B 1 19 ? 78.163 -17.015 -13.959 1.00 28.11 54 TYR B C 1
ATOM 1499 O O . TYR B 1 19 ? 79.233 -16.614 -14.416 1.00 27.42 54 TYR B O 1
ATOM 1508 N N . LEU B 1 20 ? 76.982 -16.409 -14.203 1.00 24.36 55 LEU B N 1
ATOM 1509 C CA . LEU B 1 20 ? 76.826 -15.230 -15.059 1.00 23.75 55 LEU B CA 1
ATOM 1510 C C . LEU B 1 20 ? 77.326 -13.936 -14.432 1.00 28.82 55 LEU B C 1
ATOM 1511 O O . LEU B 1 20 ? 78.141 -13.252 -15.050 1.00 27.88 55 LEU B O 1
ATOM 1516 N N . LEU B 1 21 ? 76.859 -13.607 -13.208 1.00 27.20 56 LEU B N 1
ATOM 1517 C CA . LEU B 1 21 ? 77.212 -12.381 -12.478 1.00 27.77 56 LEU B CA 1
ATOM 1518 C C . LEU B 1 21 ? 78.589 -12.454 -11.786 1.00 34.97 56 LEU B C 1
ATOM 1519 O O . LEU B 1 21 ? 78.720 -12.130 -10.602 1.00 35.12 56 LEU B O 1
ATOM 1524 N N . ASP B 1 22 ? 79.610 -12.858 -12.549 1.00 33.88 57 ASP B N 1
ATOM 1525 C CA . ASP B 1 22 ? 81.002 -12.973 -12.125 1.00 34.98 57 ASP B CA 1
ATOM 1526 C C . ASP B 1 22 ? 81.644 -11.601 -12.368 1.00 42.31 57 ASP B C 1
ATOM 1527 O O . ASP B 1 22 ? 81.613 -11.112 -13.503 1.00 42.08 57 ASP B O 1
ATOM 1532 N N . TYR B 1 23 ? 82.184 -10.959 -11.314 1.00 41.26 58 TYR B N 1
ATOM 1533 C CA . TYR B 1 23 ? 82.802 -9.639 -11.496 1.00 42.33 58 TYR B CA 1
ATOM 1534 C C . TYR B 1 23 ? 84.169 -9.729 -12.205 1.00 45.71 58 TYR B C 1
ATOM 1535 O O . TYR B 1 23 ? 84.520 -8.819 -12.959 1.00 45.25 58 TYR B O 1
ATOM 1544 N N . SER B 1 24 ? 84.905 -10.843 -12.004 1.00 41.80 59 SER B N 1
ATOM 1545 C CA . SER B 1 24 ? 86.213 -11.096 -12.627 1.00 41.53 59 SER B CA 1
ATOM 1546 C C . SER B 1 24 ? 86.087 -11.343 -14.136 1.00 44.75 59 SER B C 1
ATOM 1547 O O . SER B 1 24 ? 86.846 -10.766 -14.917 1.00 44.65 59 SER B O 1
ATOM 1550 N N . SER B 1 25 ? 85.133 -12.203 -14.538 1.00 40.17 60 SER B N 1
ATOM 1551 C CA . SER B 1 25 ? 84.882 -12.548 -15.935 1.00 39.36 60 SER B CA 1
ATOM 1552 C C . SER B 1 25 ? 83.372 -12.772 -16.176 1.00 41.86 60 SER B C 1
ATOM 1553 O O . SER B 1 25 ? 82.925 -13.918 -16.138 1.00 41.72 60 SER B O 1
ATOM 1556 N N . PRO B 1 26 ? 82.563 -11.704 -16.408 1.00 36.97 61 PRO B N 1
ATOM 1557 C CA . PRO B 1 26 ? 81.122 -11.916 -16.654 1.00 36.03 61 PRO B CA 1
ATOM 1558 C C . PRO B 1 26 ? 80.876 -12.743 -17.915 1.00 37.53 61 PRO B C 1
ATOM 1559 O O . PRO B 1 26 ? 81.585 -12.568 -18.909 1.00 36.97 61 PRO B O 1
ATOM 1563 N N . LYS B 1 27 ? 79.916 -13.682 -17.852 1.00 32.02 62 LYS B N 1
ATOM 1564 C CA . LYS B 1 27 ? 79.621 -14.584 -18.962 1.00 30.73 62 LYS B CA 1
ATOM 1565 C C . LYS B 1 27 ? 78.372 -14.218 -19.734 1.00 32.81 62 LYS B C 1
ATOM 1566 O O . LYS B 1 27 ? 77.374 -13.820 -19.142 1.00 32.23 62 LYS B O 1
ATOM 1572 N N . GLN B 1 28 ? 78.434 -14.366 -21.069 1.00 28.30 63 GLN B N 1
ATOM 1573 C CA . GLN B 1 28 ? 77.347 -14.042 -21.995 1.00 27.54 63 GLN B CA 1
ATOM 1574 C C . GLN B 1 28 ? 76.063 -14.801 -21.683 1.00 30.48 63 GLN B C 1
ATOM 1575 O O . GLN B 1 28 ? 75.014 -14.186 -21.535 1.00 30.33 63 GLN B O 1
ATOM 1581 N N . GLY B 1 29 ? 76.160 -16.120 -21.572 1.00 25.81 64 GLY B N 1
ATOM 1582 C CA . GLY B 1 29 ? 75.003 -16.956 -21.296 1.00 24.88 64 GLY B CA 1
ATOM 1583 C C . GLY B 1 29 ? 75.318 -18.369 -20.867 1.00 26.75 64 GLY B C 1
ATOM 1584 O O . GLY B 1 29 ? 76.477 -18.793 -20.862 1.00 26.18 64 GLY B O 1
ATOM 1585 N N . CYS B 1 30 ? 74.266 -19.093 -20.486 1.00 22.06 65 CYS B N 1
ATOM 1586 C CA . CYS B 1 30 ? 74.309 -20.488 -20.064 1.00 21.41 65 CYS B CA 1
ATOM 1587 C C . CYS B 1 30 ? 72.949 -21.129 -20.306 1.00 23.01 65 CYS B C 1
ATOM 1588 O O . CYS B 1 30 ? 71.922 -20.449 -20.247 1.00 21.45 65 CYS B O 1
ATOM 1591 N N . TRP B 1 31 ? 72.950 -22.429 -20.594 1.00 19.87 66 TRP B N 1
ATOM 1592 C CA . TRP B 1 31 ? 71.729 -23.206 -20.763 1.00 20.03 66 TRP B CA 1
ATOM 1593 C C . TRP B 1 31 ? 71.196 -23.504 -19.358 1.00 24.03 66 TRP B C 1
ATOM 1594 O O . TRP B 1 31 ? 71.978 -23.542 -18.401 1.00 23.40 66 TRP B O 1
ATOM 1605 N N . VAL B 1 32 ? 69.875 -23.636 -19.213 1.00 21.06 6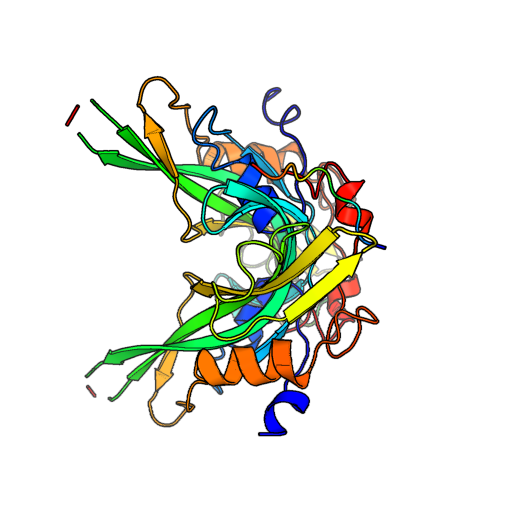7 VAL B N 1
ATOM 1606 C CA . VAL B 1 32 ? 69.274 -23.864 -17.900 1.00 21.23 67 VAL B CA 1
ATOM 1607 C C . VAL B 1 32 ? 68.489 -25.165 -17.855 1.00 26.90 67 VAL B C 1
ATOM 1608 O O . VAL B 1 32 ? 67.591 -25.371 -18.673 1.00 26.13 67 VAL B O 1
ATOM 1612 N N . ASP B 1 33 ? 68.825 -26.038 -16.887 1.00 25.14 68 ASP B N 1
ATOM 1613 C CA . ASP B 1 33 ? 68.093 -27.278 -16.635 1.00 25.38 68 ASP B CA 1
ATOM 1614 C C . ASP B 1 33 ? 67.078 -26.911 -15.550 1.00 29.59 68 ASP B C 1
ATOM 1615 O O . ASP B 1 33 ? 67.463 -26.530 -14.441 1.00 29.21 68 ASP B O 1
ATOM 1620 N N . GLY B 1 34 ? 65.802 -26.929 -15.917 1.00 26.38 69 GLY B N 1
ATOM 1621 C CA . GLY B 1 34 ? 64.726 -26.537 -15.021 1.00 25.94 69 GLY B CA 1
ATOM 1622 C C . GLY B 1 34 ? 63.483 -27.391 -15.070 1.00 29.28 69 GLY B C 1
ATOM 1623 O O . GLY B 1 34 ? 63.317 -28.228 -15.961 1.00 28.75 69 GLY B O 1
ATOM 1624 N N . ILE B 1 35 ? 62.599 -27.146 -14.093 1.00 25.59 70 ILE B N 1
ATOM 1625 C CA . ILE B 1 35 ? 61.325 -27.822 -13.855 1.00 24.97 70 ILE B CA 1
ATOM 1626 C C . ILE B 1 35 ? 60.265 -27.331 -14.840 1.00 26.84 70 ILE B C 1
ATOM 1627 O O . ILE B 1 35 ? 60.208 -26.137 -15.143 1.00 26.09 70 ILE B O 1
ATOM 1632 N N . THR B 1 36 ? 59.413 -28.259 -15.320 1.00 22.20 71 THR B N 1
ATOM 1633 C CA . THR B 1 36 ? 58.284 -27.931 -16.186 1.00 21.01 71 THR B CA 1
ATOM 1634 C C . THR B 1 36 ? 57.049 -27.803 -15.294 1.00 24.07 71 THR B C 1
ATOM 1635 O O . THR B 1 36 ? 56.825 -28.637 -14.415 1.00 23.25 71 THR B O 1
ATOM 1639 N N . VAL B 1 37 ? 56.290 -26.725 -15.494 1.00 20.63 72 VAL B N 1
ATOM 1640 C CA . VAL B 1 37 ? 55.059 -26.422 -14.764 1.00 20.33 72 VAL B CA 1
ATOM 1641 C C . VAL B 1 37 ? 53.898 -26.356 -15.754 1.00 24.75 72 VAL B C 1
ATOM 1642 O O . VAL B 1 37 ? 54.138 -26.320 -16.961 1.00 24.17 72 VAL B O 1
ATOM 1646 N N . TYR B 1 38 ? 52.653 -26.328 -15.255 1.00 21.96 73 TYR B N 1
ATOM 1647 C CA . TYR B 1 38 ? 51.465 -26.242 -16.102 1.00 22.13 73 TYR B CA 1
ATOM 1648 C C . TYR B 1 38 ? 50.409 -25.326 -15.488 1.00 27.01 73 TYR B C 1
ATOM 1649 O O . TYR B 1 38 ? 50.102 -25.438 -14.304 1.00 27.22 73 TYR B O 1
ATOM 1658 N N . GLY B 1 39 ? 49.870 -24.432 -16.306 1.00 23.48 74 GLY B N 1
ATOM 1659 C CA . GLY B 1 39 ? 48.851 -23.472 -15.906 1.00 23.29 74 GLY B CA 1
ATOM 1660 C C . GLY B 1 39 ? 48.491 -22.527 -17.026 1.00 28.07 74 GLY B C 1
ATOM 1661 O O . GLY B 1 39 ? 49.113 -22.552 -18.090 1.00 28.51 74 GLY B O 1
ATOM 1662 N N . ASP B 1 40 ? 47.496 -21.669 -16.781 1.00 24.88 75 ASP B N 1
ATOM 1663 C CA . ASP B 1 40 ? 47.001 -20.722 -17.770 1.00 24.69 75 ASP B CA 1
ATOM 1664 C C . ASP B 1 40 ? 47.908 -19.519 -18.006 1.00 30.18 75 ASP B C 1
ATOM 1665 O O . ASP B 1 40 ? 48.374 -18.882 -17.061 1.00 30.28 75 ASP B O 1
ATOM 1670 N N . ILE B 1 41 ? 48.139 -19.220 -19.294 1.00 27.32 76 ILE B N 1
ATOM 1671 C CA . ILE B 1 41 ? 48.887 -18.070 -19.810 1.00 27.23 76 ILE B CA 1
ATOM 1672 C C . ILE B 1 41 ? 48.010 -17.459 -20.907 1.00 32.76 76 ILE B C 1
ATOM 1673 O O . ILE B 1 41 ? 47.520 -18.185 -21.775 1.00 32.33 76 ILE B O 1
ATOM 1678 N N . TYR B 1 42 ? 47.775 -16.141 -20.835 1.00 30.83 77 TYR B N 1
ATOM 1679 C CA . TYR B 1 42 ? 46.950 -15.421 -21.796 1.00 31.50 77 TYR B CA 1
ATOM 1680 C C . TYR B 1 42 ? 47.742 -15.077 -23.062 1.00 37.02 77 TYR B C 1
ATOM 1681 O O . TYR B 1 42 ? 48.782 -14.420 -22.986 1.00 37.17 77 TYR B O 1
ATOM 1690 N N . ILE B 1 43 ? 47.249 -15.534 -24.226 1.00 34.45 78 ILE B N 1
ATOM 1691 C CA . ILE B 1 43 ? 47.828 -15.251 -25.547 1.00 34.57 78 ILE B CA 1
ATOM 1692 C C . ILE B 1 43 ? 46.674 -14.892 -26.483 1.00 39.98 78 ILE B C 1
ATOM 1693 O O . ILE B 1 43 ? 45.705 -15.650 -26.590 1.00 39.51 78 ILE B O 1
ATOM 1698 N N . GLY B 1 44 ? 46.785 -13.730 -27.123 1.00 37.80 79 GLY B N 1
ATOM 1699 C CA . GLY B 1 44 ? 45.803 -13.228 -28.076 1.00 38.08 79 GLY B CA 1
ATOM 1700 C C . GLY B 1 44 ? 44.478 -12.797 -27.482 1.00 42.93 79 GLY B C 1
ATOM 1701 O O . GLY B 1 44 ? 44.358 -11.674 -26.982 1.00 43.24 79 GLY B O 1
ATOM 1702 N N . LYS B 1 45 ? 43.471 -13.687 -27.546 1.00 38.87 80 LYS B N 1
ATOM 1703 C CA . LYS B 1 45 ? 42.108 -13.408 -27.082 1.00 38.39 80 LYS B CA 1
ATOM 1704 C C . LYS B 1 45 ? 41.667 -14.190 -25.832 1.00 40.80 80 LYS B C 1
ATOM 1705 O O . LYS B 1 45 ? 40.602 -13.886 -25.283 1.00 40.80 80 LYS B O 1
ATOM 1711 N N . GLN B 1 46 ? 42.458 -15.190 -25.388 1.00 35.39 81 GLN B N 1
ATOM 1712 C CA . GLN B 1 46 ? 42.093 -16.040 -24.245 1.00 34.10 81 GLN B CA 1
ATOM 1713 C C . GLN B 1 46 ? 43.285 -16.684 -23.517 1.00 36.92 81 GLN B C 1
ATOM 1714 O O . GLN B 1 46 ? 44.442 -16.491 -23.908 1.00 36.41 81 GLN B O 1
ATOM 1720 N N . ASN B 1 47 ? 42.975 -17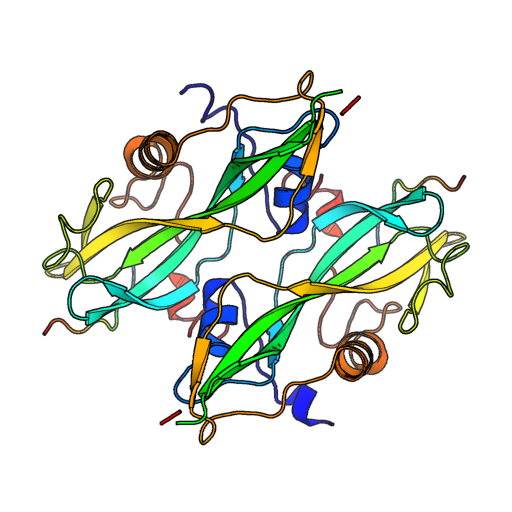.465 -22.456 1.00 32.25 82 ASN B N 1
ATOM 1721 C CA . ASN B 1 47 ? 43.931 -18.223 -21.657 1.00 31.47 82 ASN B CA 1
ATOM 1722 C C . ASN B 1 47 ? 44.109 -19.606 -22.270 1.00 34.23 82 ASN B C 1
ATOM 1723 O O . ASN B 1 47 ? 43.148 -20.197 -22.778 1.00 33.61 82 ASN B O 1
ATOM 1728 N N . TRP B 1 48 ? 45.338 -20.129 -22.196 1.00 29.63 83 TRP B N 1
ATOM 1729 C CA . TRP B 1 48 ? 45.685 -21.450 -22.705 1.00 28.60 83 TRP B CA 1
ATOM 1730 C C . TRP B 1 48 ? 46.446 -22.209 -21.641 1.00 31.43 83 TRP B C 1
ATOM 1731 O O . TRP B 1 48 ? 47.302 -21.627 -20.969 1.00 31.12 83 TRP B O 1
ATOM 1742 N N . GLY B 1 49 ? 46.150 -23.502 -21.516 1.00 26.84 84 GLY B N 1
ATOM 1743 C CA . GLY B 1 49 ? 46.865 -24.400 -20.619 1.00 26.09 84 GLY B CA 1
ATOM 1744 C C . GLY B 1 49 ? 48.269 -24.534 -21.168 1.00 29.03 84 GLY B C 1
ATOM 1745 O O . GLY B 1 49 ? 48.468 -25.138 -22.227 1.00 28.32 84 GLY B O 1
ATOM 1746 N N . THR B 1 50 ? 49.230 -23.871 -20.511 1.00 24.85 85 THR B N 1
ATOM 1747 C CA . THR B 1 50 ? 50.608 -23.789 -20.977 1.00 24.13 85 THR B CA 1
ATOM 1748 C C . THR B 1 50 ? 51.610 -24.505 -20.084 1.00 27.75 85 THR B C 1
ATOM 1749 O O . THR B 1 50 ? 51.562 -24.369 -18.858 1.00 27.11 85 THR B O 1
ATOM 1753 N N . TYR B 1 51 ? 52.545 -25.240 -20.726 1.00 24.04 86 TYR B N 1
ATOM 1754 C CA . TYR B 1 51 ? 53.677 -25.893 -20.080 1.00 23.87 86 TYR B CA 1
ATOM 1755 C C . TYR B 1 51 ? 54.804 -24.867 -20.121 1.00 27.79 86 TYR B C 1
ATOM 1756 O O . TYR B 1 51 ? 55.020 -24.254 -21.164 1.00 27.67 86 TYR B O 1
ATOM 1765 N N . THR B 1 52 ? 55.489 -24.642 -18.990 1.00 24.55 87 THR B N 1
ATOM 1766 C CA . THR B 1 52 ? 56.565 -23.650 -18.905 1.00 24.02 87 THR B CA 1
ATOM 1767 C C . THR B 1 52 ? 57.778 -24.219 -18.194 1.00 26.54 87 THR B C 1
ATOM 1768 O O . THR B 1 52 ? 57.640 -24.836 -17.140 1.00 26.20 87 THR B O 1
ATOM 1772 N N . ARG B 1 53 ? 58.969 -23.970 -18.750 1.00 22.20 88 ARG B N 1
ATOM 1773 C CA . ARG B 1 53 ? 60.235 -24.401 -18.156 1.00 21.36 88 ARG B CA 1
ATOM 1774 C C . ARG B 1 53 ? 61.377 -23.435 -18.504 1.00 24.97 88 ARG B C 1
ATOM 1775 O O . ARG B 1 53 ? 61.427 -22.964 -19.643 1.00 24.50 88 ARG B O 1
ATOM 1783 N N . PRO B 1 54 ? 62.311 -23.125 -17.570 1.00 21.76 89 PRO B N 1
ATOM 1784 C CA . PRO B 1 54 ? 63.456 -22.279 -17.953 1.00 21.48 89 PRO B CA 1
ATOM 1785 C C . PRO B 1 54 ? 64.374 -23.072 -18.888 1.00 25.24 89 PRO B C 1
ATOM 1786 O O . PRO B 1 54 ? 64.484 -24.294 -18.752 1.00 25.05 89 PRO B O 1
ATOM 1790 N N . VAL B 1 55 ? 64.981 -22.405 -19.873 1.00 21.23 90 VAL B N 1
ATOM 1791 C CA . VAL B 1 55 ? 65.822 -23.104 -20.852 1.00 20.59 90 VAL B CA 1
ATOM 1792 C C . VAL B 1 55 ? 67.194 -22.477 -21.031 1.00 24.77 90 VAL B C 1
ATOM 1793 O O . VAL B 1 55 ? 68.149 -23.178 -21.378 1.00 24.89 90 VAL B O 1
ATOM 1797 N N . PHE B 1 56 ? 67.283 -21.158 -20.826 1.00 20.72 91 PHE B N 1
ATOM 1798 C CA . PHE B 1 56 ? 68.506 -20.388 -21.028 1.00 20.14 91 PHE B CA 1
ATOM 1799 C C . PHE B 1 56 ? 68.504 -19.154 -20.132 1.00 23.77 91 PHE B C 1
ATOM 1800 O O . PHE B 1 56 ? 67.456 -18.744 -19.639 1.00 22.40 91 PHE B O 1
ATOM 1808 N N . ALA B 1 57 ? 69.683 -18.580 -19.904 1.00 21.44 92 ALA B N 1
ATOM 1809 C CA . ALA B 1 57 ? 69.863 -17.363 -19.117 1.00 21.66 92 ALA B CA 1
ATOM 1810 C C . ALA B 1 57 ? 71.017 -16.578 -19.714 1.00 26.96 92 ALA B C 1
ATOM 1811 O O . ALA B 1 57 ? 72.030 -17.176 -20.081 1.00 26.52 92 ALA B O 1
ATOM 1813 N N . TYR B 1 58 ? 70.857 -15.250 -19.856 1.00 24.49 93 TYR B N 1
ATOM 1814 C CA . TYR B 1 58 ? 71.907 -14.413 -20.436 1.00 24.45 93 TYR B CA 1
ATOM 1815 C C . TYR B 1 58 ? 72.060 -13.058 -19.745 1.00 29.52 93 TYR B C 1
ATOM 1816 O O . TYR B 1 58 ? 71.110 -12.566 -19.135 1.00 28.30 93 TYR B O 1
ATOM 1825 N N . LEU B 1 59 ? 73.266 -12.464 -19.841 1.00 28.06 94 LEU B N 1
ATOM 1826 C CA . LEU B 1 59 ? 73.560 -11.150 -19.275 1.00 28.73 94 LEU B CA 1
ATOM 1827 C C . LEU B 1 59 ? 73.030 -10.029 -20.156 1.00 34.16 94 LEU B C 1
ATOM 1828 O O . LEU B 1 59 ? 73.129 -10.094 -21.383 1.00 33.82 94 LEU B O 1
ATOM 1833 N N . GLN B 1 60 ? 72.474 -8.998 -19.520 1.00 32.03 95 GLN B N 1
ATOM 1834 C CA . GLN B 1 60 ? 71.908 -7.836 -20.192 1.00 32.39 95 GLN B CA 1
ATOM 1835 C C . GLN B 1 60 ? 72.510 -6.560 -19.612 1.00 38.39 95 GLN B C 1
ATOM 1836 O O . GLN B 1 60 ? 72.569 -6.405 -18.389 1.00 37.56 95 GLN B O 1
ATOM 1842 N N . TYR B 1 61 ? 72.952 -5.652 -20.499 1.00 37.27 96 TYR B N 1
ATOM 1843 C CA . TYR B 1 61 ? 73.523 -4.352 -20.146 1.00 38.06 96 TYR B CA 1
ATOM 1844 C C . TYR B 1 61 ? 72.444 -3.469 -19.513 1.00 42.96 96 TYR B C 1
ATOM 1845 O O . TYR B 1 61 ? 71.372 -3.298 -20.101 1.00 43.04 96 TYR B O 1
ATOM 1854 N N . VAL B 1 62 ? 72.730 -2.918 -18.321 1.00 39.82 97 VAL B N 1
ATOM 1855 C CA . VAL B 1 62 ? 71.804 -2.049 -17.591 1.00 39.96 97 VAL B CA 1
ATOM 1856 C C . VAL B 1 62 ? 72.174 -0.584 -17.844 1.00 45.13 97 VAL B C 1
ATOM 1857 O O . VAL B 1 62 ? 71.417 0.144 -18.493 1.00 44.56 97 VAL B O 1
ATOM 1861 N N . GLU B 1 63 ? 73.338 -0.164 -17.313 1.00 42.68 98 GLU B N 1
ATOM 1862 C CA . GLU B 1 63 ? 73.868 1.195 -17.407 1.00 42.93 98 GLU B CA 1
ATOM 1863 C C . GLU B 1 63 ? 75.374 1.234 -17.126 1.00 47.23 98 GLU B C 1
ATOM 1864 O O . GLU B 1 63 ? 75.967 0.231 -16.715 1.00 46.21 98 GLU B O 1
ATOM 1870 N N . THR B 1 64 ? 75.973 2.415 -17.335 1.00 44.63 99 THR B N 1
ATOM 1871 C CA . THR B 1 64 ? 77.382 2.693 -17.093 1.00 44.61 99 THR B CA 1
ATOM 1872 C C . THR B 1 64 ? 77.499 3.675 -15.920 1.00 49.78 99 THR B C 1
ATOM 1873 O O . THR B 1 64 ? 76.761 4.661 -15.860 1.00 49.62 99 THR B O 1
ATOM 1877 N N . ILE B 1 65 ? 78.401 3.376 -14.978 1.00 47.38 100 ILE B N 1
ATOM 1878 C CA . ILE B 1 65 ? 78.699 4.213 -13.817 1.00 47.78 100 ILE B CA 1
ATOM 1879 C C . ILE B 1 65 ? 80.096 4.783 -14.049 1.00 53.20 100 ILE B C 1
ATOM 1880 O O . ILE B 1 65 ? 81.058 4.025 -14.208 1.00 52.39 100 ILE B O 1
ATOM 1885 N N . SER B 1 66 ? 80.193 6.117 -14.122 1.00 51.42 101 SER B N 1
ATOM 1886 C CA . SER B 1 66 ? 81.460 6.797 -14.371 1.00 51.99 101 SER B CA 1
ATOM 1887 C C . SER B 1 66 ? 82.102 7.335 -13.097 1.00 57.02 101 SER B C 1
ATOM 1888 O O . SER B 1 66 ? 81.429 7.515 -12.079 1.00 56.32 101 SER B O 1
ATOM 1891 N N . GLY B 1 67 ? 83.406 7.569 -13.179 1.00 54.67 501 GLY B N 1
ATOM 1892 C CA . GLY B 1 67 ? 84.220 8.084 -12.089 1.00 55.02 501 GLY B CA 1
ATOM 1893 C C . GLY B 1 67 ? 85.677 7.759 -12.313 1.00 60.21 501 GLY B C 1
ATOM 1894 O O . GLY B 1 67 ? 86.304 8.296 -13.232 1.00 59.98 501 GLY B O 1
ATOM 1895 N N . SER B 1 68 ? 86.211 6.849 -11.489 1.00 57.25 502 SER B N 1
ATOM 1896 C CA . SER B 1 68 ? 87.598 6.400 -11.588 1.00 57.17 502 SER B CA 1
ATOM 1897 C C . SER B 1 68 ? 87.695 4.864 -11.455 1.00 60.43 502 SER B C 1
ATOM 1898 O O . SER B 1 68 ? 87.934 4.351 -10.359 1.00 60.10 502 SER B O 1
ATOM 1901 N N . GLY B 1 69 ? 87.491 4.135 -12.557 1.00 55.81 171 GLY B N 1
ATOM 1902 C CA . GLY B 1 69 ? 87.189 4.677 -13.879 1.00 54.98 171 GLY B CA 1
ATOM 1903 C C . GLY B 1 69 ? 85.754 4.428 -14.292 1.00 57.21 171 GLY B C 1
ATOM 1904 O O . GLY B 1 69 ? 84.828 4.736 -13.538 1.00 57.05 171 GLY B O 1
ATOM 1905 N N . THR B 1 70 ? 85.571 3.863 -15.495 1.00 51.85 172 THR B N 1
ATOM 1906 C CA . THR B 1 70 ? 84.271 3.521 -16.073 1.00 50.83 172 THR B CA 1
ATOM 1907 C C . THR B 1 70 ? 83.880 2.083 -15.682 1.00 52.56 172 THR B C 1
ATOM 1908 O O . THR B 1 70 ? 84.674 1.160 -15.867 1.00 52.18 172 THR B O 1
ATOM 1912 N N . PHE B 1 71 ? 82.660 1.910 -15.139 1.00 47.08 173 PHE B N 1
ATOM 1913 C CA . PHE B 1 71 ? 82.119 0.613 -14.713 1.00 45.60 173 PHE B CA 1
ATOM 1914 C C . PHE B 1 71 ? 80.796 0.314 -15.422 1.00 46.99 173 PHE B C 1
ATOM 1915 O O . PHE B 1 71 ? 80.040 1.236 -15.717 1.00 46.58 173 PHE B O 1
ATOM 1923 N N . VAL B 1 72 ? 80.538 -0.973 -15.716 1.00 41.49 174 VAL B N 1
ATOM 1924 C CA . VAL B 1 72 ? 79.354 -1.464 -16.435 1.00 40.16 174 VAL B CA 1
ATOM 1925 C C . VAL B 1 72 ? 78.484 -2.342 -15.520 1.00 42.11 174 VAL B C 1
ATOM 1926 O O . VAL B 1 72 ? 79.015 -3.202 -14.814 1.00 41.72 174 VAL B O 1
ATOM 1930 N N . ILE B 1 73 ? 77.149 -2.124 -15.541 1.00 37.12 175 ILE B N 1
ATOM 1931 C CA . ILE B 1 73 ? 76.187 -2.900 -14.752 1.00 36.00 175 ILE B CA 1
ATOM 1932 C C . ILE B 1 73 ? 75.483 -3.937 -15.638 1.00 37.22 175 ILE B C 1
ATOM 1933 O O . ILE B 1 73 ? 74.982 -3.593 -16.710 1.00 36.02 175 ILE B O 1
ATOM 1938 N N . TYR B 1 74 ? 75.452 -5.204 -15.174 1.00 32.56 176 TYR B N 1
ATOM 1939 C CA . TYR B 1 74 ? 74.802 -6.321 -15.862 1.00 31.37 176 TYR B CA 1
ATOM 1940 C C . TYR B 1 74 ? 73.686 -6.946 -15.022 1.00 33.98 176 TYR B C 1
ATOM 1941 O O . TYR B 1 74 ? 73.754 -6.944 -13.792 1.00 33.26 176 TYR B O 1
ATOM 1950 N N . GLN B 1 75 ? 72.672 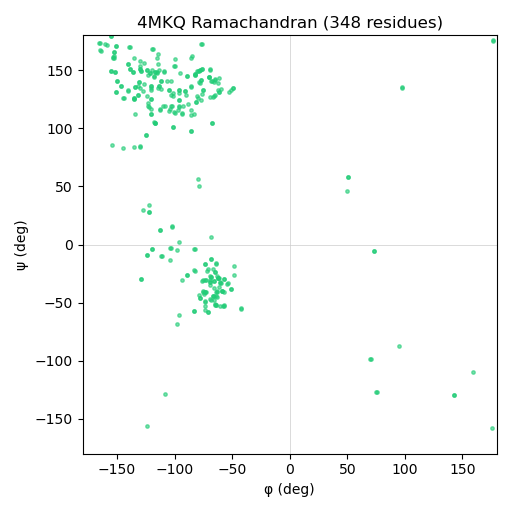-7.496 -15.707 1.00 29.73 177 GLN B N 1
ATOM 1951 C CA . GLN B 1 75 ? 71.492 -8.160 -15.143 1.00 29.04 177 GLN B CA 1
ATOM 1952 C C . GLN B 1 75 ? 71.362 -9.538 -15.776 1.00 32.35 177 GLN B C 1
ATOM 1953 O O . GLN B 1 75 ? 71.801 -9.723 -16.912 1.00 32.54 177 GLN B O 1
ATOM 1959 N N . VAL B 1 76 ? 70.684 -10.476 -15.096 1.00 27.47 178 VAL B N 1
ATOM 1960 C CA . VAL B 1 76 ? 70.410 -11.800 -15.653 1.00 26.30 178 VAL B CA 1
ATOM 1961 C C . VAL B 1 76 ? 69.004 -11.765 -16.247 1.00 29.12 178 VAL B C 1
ATOM 1962 O O . VAL B 1 76 ? 68.059 -11.321 -15.589 1.00 28.88 178 VAL B O 1
ATOM 1966 N N . VAL B 1 77 ? 68.878 -12.224 -17.494 1.00 24.79 179 VAL B N 1
ATOM 1967 C CA . VAL B 1 77 ? 67.597 -12.367 -18.168 1.00 24.08 179 VAL B CA 1
ATOM 1968 C C . VAL B 1 77 ? 67.358 -13.874 -18.224 1.00 27.86 179 VAL B C 1
ATOM 1969 O O . VAL B 1 77 ? 68.189 -14.608 -18.763 1.00 26.94 179 VAL B O 1
ATOM 1973 N N . LEU B 1 78 ? 66.261 -14.334 -17.605 1.00 24.63 180 LEU B N 1
ATOM 1974 C CA . LEU B 1 78 ? 65.912 -15.745 -17.567 1.00 24.40 180 LEU B CA 1
ATOM 1975 C C . LEU B 1 78 ? 64.921 -16.055 -18.681 1.00 27.43 180 LEU B C 1
ATOM 1976 O O . LEU B 1 78 ? 63.848 -15.452 -18.752 1.00 27.58 180 LEU B O 1
ATOM 1981 N N . VAL B 1 79 ? 65.322 -16.955 -19.587 1.00 22.51 181 VAL B N 1
ATOM 1982 C CA . VAL B 1 79 ? 64.542 -17.357 -20.754 1.00 21.37 181 VAL B CA 1
ATOM 1983 C C . VAL B 1 79 ? 63.770 -18.642 -20.465 1.00 24.45 181 VAL B C 1
ATOM 1984 O O . VAL B 1 79 ? 64.357 -19.659 -20.076 1.00 23.86 181 VAL B O 1
ATOM 1988 N N . TYR B 1 80 ? 62.445 -18.577 -20.662 1.00 20.60 182 TYR B N 1
ATOM 1989 C CA . TYR B 1 80 ? 61.508 -19.678 -20.474 1.00 20.11 182 TYR B CA 1
ATOM 1990 C C . TYR B 1 80 ? 61.005 -20.156 -21.819 1.00 23.72 182 TYR B C 1
ATOM 1991 O O . TYR B 1 80 ? 60.885 -19.355 -22.744 1.00 22.86 182 TYR B O 1
ATOM 2000 N N . ALA B 1 81 ? 60.692 -21.457 -21.924 1.00 20.64 183 ALA B N 1
ATOM 2001 C CA . ALA B 1 81 ? 60.117 -22.049 -23.127 1.00 20.40 183 ALA B CA 1
ATOM 2002 C C . ALA B 1 81 ? 58.701 -22.453 -22.785 1.00 25.01 183 ALA B C 1
ATOM 2003 O O . ALA B 1 81 ? 58.443 -22.920 -21.672 1.00 24.61 183 ALA B O 1
ATOM 2005 N N . HIS B 1 82 ? 57.774 -22.249 -23.724 1.00 22.36 184 HIS B N 1
ATOM 2006 C CA . HIS B 1 82 ? 56.369 -22.549 -23.490 1.00 22.22 184 HIS B CA 1
ATOM 2007 C C . HIS B 1 82 ? 55.754 -23.402 -24.567 1.00 26.42 184 HIS B C 1
ATOM 2008 O O . HIS B 1 82 ? 56.121 -23.288 -25.737 1.00 25.30 184 HIS B O 1
ATOM 2015 N N . ASN B 1 83 ? 54.769 -24.218 -24.169 1.00 23.89 185 ASN B N 1
ATOM 2016 C CA . ASN B 1 83 ? 53.912 -24.983 -25.059 1.00 23.89 185 ASN B CA 1
ATOM 2017 C C . ASN B 1 83 ? 52.498 -24.582 -24.661 1.00 28.28 185 ASN B C 1
ATOM 2018 O O . ASN B 1 83 ? 51.939 -25.131 -23.710 1.00 28.10 185 ASN B O 1
ATOM 2023 N N . ALA B 1 84 ? 51.945 -23.588 -25.357 1.00 24.91 186 ALA B N 1
ATOM 2024 C CA . ALA B 1 84 ? 50.590 -23.127 -25.103 1.00 24.93 186 ALA B CA 1
ATOM 2025 C C . ALA B 1 84 ? 49.677 -24.031 -25.917 1.00 29.39 186 ALA B C 1
ATOM 2026 O O . ALA B 1 84 ? 49.564 -23.870 -27.136 1.00 29.10 186 ALA B O 1
ATOM 2028 N N . THR B 1 85 ? 49.106 -25.048 -25.247 1.00 26.64 187 THR B N 1
ATOM 2029 C CA . THR B 1 85 ? 48.254 -26.059 -25.873 1.00 26.74 187 THR B CA 1
ATOM 2030 C C . THR B 1 85 ? 47.006 -25.445 -26.491 1.00 32.16 187 THR B C 1
ATOM 2031 O O . THR B 1 85 ? 46.347 -24.621 -25.853 1.00 32.54 187 THR B O 1
ATOM 2035 N N . SER B 1 86 ? 46.722 -25.824 -27.760 1.00 28.65 188 SER B N 1
ATOM 2036 C CA . SER B 1 86 ? 45.591 -25.401 -28.599 1.00 28.54 188 SER B CA 1
ATOM 2037 C C . SER B 1 86 ? 45.693 -23.958 -29.144 1.00 33.56 188 SER B C 1
ATOM 2038 O O . SER B 1 86 ? 44.867 -23.574 -29.976 1.00 33.49 188 SER B O 1
ATOM 2041 N N . ALA B 1 87 ? 46.717 -23.185 -28.718 1.00 30.15 189 ALA B N 1
ATOM 2042 C CA . ALA B 1 87 ? 46.919 -21.782 -29.107 1.00 30.07 189 ALA B CA 1
ATOM 2043 C C . ALA B 1 87 ? 47.413 -21.539 -30.537 1.00 34.35 189 ALA B C 1
ATOM 2044 O O . ALA B 1 87 ? 47.329 -20.406 -31.012 1.00 34.28 189 ALA B O 1
ATOM 2046 N N . GLY B 1 88 ? 47.939 -22.574 -31.185 1.00 31.22 190 GLY B N 1
ATOM 2047 C CA . GLY B 1 88 ? 48.517 -22.500 -32.524 1.00 31.37 190 GLY B CA 1
ATOM 2048 C C . GLY B 1 88 ? 47.596 -22.127 -33.670 1.00 35.85 190 GLY B C 1
ATOM 2049 O O . GLY B 1 88 ? 48.069 -21.591 -34.673 1.00 35.73 190 GLY B O 1
ATOM 2050 N N . ARG B 1 89 ? 46.291 -22.415 -33.551 1.00 32.60 191 ARG B N 1
ATOM 2051 C CA . ARG B 1 89 ? 45.307 -22.119 -34.597 1.00 32.62 191 ARG B CA 1
ATOM 2052 C C . ARG B 1 89 ? 45.002 -20.612 -34.697 1.00 36.91 191 ARG B C 1
ATOM 2053 O O . ARG B 1 89 ? 44.886 -20.077 -35.802 1.00 36.48 191 ARG B O 1
ATOM 2061 N N . GLN B 1 90 ? 44.890 -19.942 -33.537 1.00 33.67 192 GLN B N 1
ATOM 2062 C CA . GLN B 1 90 ? 44.570 -18.520 -33.392 1.00 33.54 192 GLN B CA 1
ATOM 2063 C C . GLN B 1 90 ? 45.819 -17.622 -33.288 1.00 37.65 192 GLN B C 1
ATOM 2064 O O . GLN B 1 90 ? 45.760 -16.461 -33.700 1.00 37.76 192 GLN B O 1
ATOM 2070 N N . ASN B 1 91 ? 46.932 -18.141 -32.730 1.00 33.55 193 ASN B N 1
ATOM 2071 C CA . ASN B 1 91 ? 48.124 -17.333 -32.470 1.00 33.07 193 ASN B CA 1
ATOM 2072 C C . ASN B 1 91 ? 49.430 -17.822 -33.139 1.00 37.30 193 ASN B C 1
ATOM 2073 O O . ASN B 1 91 ? 50.516 -17.597 -32.589 1.00 36.86 193 ASN B O 1
ATOM 2078 N N . ALA B 1 92 ? 49.336 -18.411 -34.352 1.00 33.92 194 ALA B N 1
ATOM 2079 C CA . ALA B 1 92 ? 50.500 -18.889 -35.113 1.00 33.81 194 ALA B CA 1
ATOM 2080 C C . ALA B 1 92 ? 51.475 -17.762 -35.494 1.00 38.76 194 ALA B C 1
ATOM 2081 O O . ALA B 1 92 ? 52.673 -18.014 -35.622 1.00 38.70 194 ALA B O 1
ATOM 2083 N N . ASN B 1 93 ? 50.962 -16.526 -35.659 1.00 35.74 195 ASN B N 1
ATOM 2084 C CA . ASN B 1 93 ? 51.757 -15.354 -36.037 1.00 35.63 195 ASN B CA 1
ATOM 2085 C C . ASN B 1 93 ? 51.865 -14.293 -34.926 1.00 39.47 195 ASN B C 1
ATOM 2086 O O . ASN B 1 93 ? 52.346 -13.187 -35.185 1.00 39.52 195 ASN B O 1
ATOM 2091 N N . ALA B 1 94 ? 51.461 -14.647 -33.684 1.00 35.34 196 ALA B N 1
ATOM 2092 C CA . ALA B 1 94 ? 51.506 -13.769 -32.510 1.00 34.61 196 ALA B CA 1
ATOM 2093 C C . ALA B 1 94 ? 52.928 -13.393 -32.088 1.00 38.68 196 ALA B C 1
ATOM 2094 O O . ALA B 1 94 ? 53.133 -12.297 -31.561 1.00 39.22 196 ALA B O 1
ATOM 2096 N N . PHE B 1 95 ? 53.903 -14.298 -32.305 1.00 34.01 197 PHE B N 1
ATOM 2097 C CA . PHE B 1 95 ? 55.307 -14.076 -31.948 1.00 32.90 197 PHE B CA 1
ATOM 2098 C C . PHE B 1 95 ? 56.207 -14.176 -33.172 1.00 36.33 197 PHE B C 1
ATOM 2099 O O . PHE B 1 95 ? 55.915 -14.953 -34.086 1.00 36.16 197 PHE B O 1
ATOM 2107 N N . ALA B 1 96 ? 57.302 -13.394 -33.187 1.00 32.56 198 ALA B N 1
ATOM 2108 C CA . ALA B 1 96 ? 58.274 -13.371 -34.285 1.00 32.31 198 ALA B CA 1
ATOM 2109 C C . ALA B 1 96 ? 58.965 -14.728 -34.431 1.00 35.87 198 ALA B C 1
ATOM 2110 O O . ALA B 1 96 ? 59.152 -15.202 -35.553 1.00 35.79 198 ALA B O 1
ATOM 2112 N N . TYR B 1 97 ? 59.311 -15.359 -33.291 1.00 31.54 199 TYR B N 1
ATOM 2113 C CA . TYR B 1 97 ? 59.951 -16.672 -33.242 1.00 30.41 199 TYR B CA 1
ATOM 2114 C C . TYR B 1 97 ? 59.032 -17.649 -32.535 1.00 32.74 199 TYR B C 1
ATOM 2115 O O . TYR B 1 97 ? 58.867 -17.574 -31.317 1.00 32.64 199 TYR B O 1
ATOM 2124 N N . SER B 1 98 ? 58.380 -18.526 -33.308 1.00 27.63 200 SER B N 1
ATOM 2125 C CA . SER B 1 98 ? 57.465 -19.530 -32.776 1.00 26.70 200 SER B CA 1
ATOM 2126 C C . SER B 1 98 ? 57.379 -20.758 -33.682 1.00 29.02 200 SER B C 1
ATOM 2127 O O . SER B 1 98 ? 57.760 -20.699 -34.852 1.00 28.69 200 SER B O 1
ATOM 2130 N N . LYS B 1 99 ? 56.883 -21.870 -33.126 1.00 23.72 201 LYS B N 1
ATOM 2131 C CA . LYS B 1 99 ? 56.693 -23.127 -33.837 1.00 22.53 201 LYS B CA 1
ATOM 2132 C C . LYS B 1 99 ? 55.339 -23.708 -33.471 1.00 26.45 201 LYS B C 1
ATOM 2133 O O . LYS B 1 99 ? 54.862 -23.504 -32.356 1.00 25.98 201 LYS B O 1
ATOM 2139 N N . THR B 1 100 ? 54.717 -24.420 -34.413 1.00 23.54 202 THR B N 1
ATOM 2140 C CA . THR B 1 100 ? 53.431 -25.076 -34.196 1.00 23.63 202 THR B CA 1
ATOM 2141 C C . THR B 1 100 ? 53.587 -26.590 -34.283 1.00 28.04 202 THR B C 1
ATOM 2142 O O . THR B 1 100 ? 54.457 -27.082 -35.006 1.00 27.99 202 THR B O 1
ATOM 2146 N N . GLN B 1 101 ? 52.771 -27.327 -33.513 1.00 24.23 203 GLN B N 1
ATOM 2147 C CA . GLN B 1 101 ? 52.808 -28.785 -33.472 1.00 23.58 203 GLN B CA 1
ATOM 2148 C C . GLN B 1 101 ? 51.402 -29.332 -33.299 1.00 27.97 203 GLN B C 1
ATOM 2149 O O . GLN B 1 101 ? 50.705 -28.946 -32.363 1.00 27.62 203 GLN B O 1
ATOM 2155 N N . ALA B 1 102 ? 50.987 -30.231 -34.203 1.00 24.88 204 ALA B N 1
ATOM 2156 C CA . ALA B 1 102 ? 49.663 -30.843 -34.158 1.00 24.31 204 ALA B CA 1
ATOM 2157 C C . ALA B 1 102 ? 49.628 -32.064 -33.263 1.00 27.57 204 ALA B C 1
ATOM 2158 O O . ALA B 1 102 ? 50.551 -32.880 -33.282 1.00 27.12 204 ALA B O 1
ATOM 2160 N N . VAL B 1 103 ? 48.572 -32.157 -32.445 1.00 24.17 205 VAL B N 1
ATOM 2161 C CA . VAL B 1 103 ? 48.266 -33.265 -31.535 1.00 23.72 205 VAL B CA 1
ATOM 2162 C C . VAL B 1 103 ? 46.804 -33.560 -31.889 1.00 28.77 205 VAL B C 1
ATOM 2163 O O . VAL B 1 103 ? 45.883 -32.988 -31.306 1.00 28.98 205 VAL B O 1
ATOM 2167 N N . GLY B 1 104 ? 46.616 -34.362 -32.928 1.00 25.86 206 GLY B N 1
ATOM 2168 C CA . GLY B 1 104 ? 45.294 -34.644 -33.469 1.00 25.88 206 GLY B CA 1
ATOM 2169 C C . GLY B 1 104 ? 44.837 -33.429 -34.252 1.00 29.70 206 GLY B C 1
ATOM 2170 O O . GLY B 1 104 ? 45.590 -32.928 -35.091 1.00 28.57 206 GLY B O 1
ATOM 2171 N N . SER B 1 105 ? 43.638 -32.905 -33.939 1.00 27.04 207 SER B N 1
ATOM 2172 C CA . SER B 1 105 ? 43.100 -31.700 -34.584 1.00 27.24 207 SER B CA 1
ATOM 2173 C C . SER B 1 105 ? 43.660 -30.421 -33.938 1.00 31.93 207 SER B C 1
ATOM 2174 O O . SER B 1 105 ? 43.685 -29.365 -34.572 1.00 32.04 207 SER B O 1
ATOM 2177 N N . ARG B 1 106 ? 44.122 -30.540 -32.683 1.00 28.38 208 ARG B N 1
ATOM 2178 C CA . ARG B 1 106 ? 44.698 -29.493 -31.838 1.00 27.81 208 ARG B CA 1
ATOM 2179 C C . ARG B 1 106 ? 46.059 -29.012 -32.372 1.00 31.88 208 ARG B C 1
ATOM 2180 O O . ARG B 1 106 ? 46.856 -29.831 -32.832 1.00 31.78 208 ARG B O 1
ATOM 2188 N N . VAL B 1 107 ? 46.326 -27.688 -32.293 1.00 27.74 209 VAL B N 1
ATOM 2189 C CA . VAL B 1 107 ? 47.598 -27.075 -32.717 1.00 26.77 209 VAL B CA 1
ATOM 2190 C C . VAL B 1 107 ? 48.239 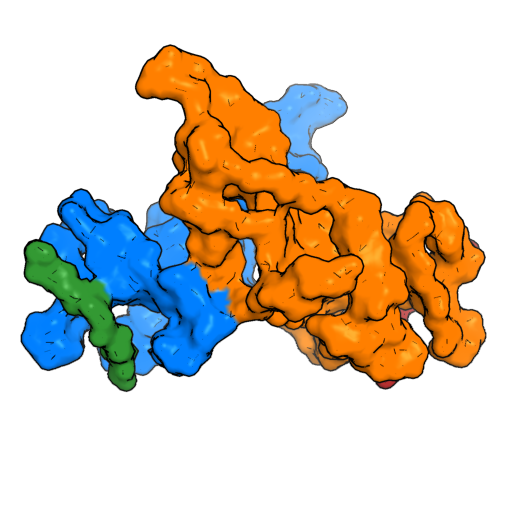-26.376 -31.519 1.00 28.85 209 VAL B C 1
ATOM 2191 O O . VAL B 1 107 ? 47.717 -25.366 -31.049 1.00 28.24 209 VAL B O 1
ATOM 2195 N N . ASP B 1 108 ? 49.375 -26.905 -31.045 1.00 24.33 210 ASP B N 1
ATOM 2196 C CA . ASP B 1 108 ? 50.144 -26.367 -29.921 1.00 23.38 210 ASP B CA 1
ATOM 2197 C C . ASP B 1 108 ? 51.056 -25.235 -30.365 1.00 26.17 210 ASP B C 1
ATOM 2198 O O . ASP B 1 108 ? 51.588 -25.281 -31.474 1.00 25.54 210 ASP B O 1
ATOM 2203 N N . LEU B 1 109 ? 51.257 -24.232 -29.496 1.00 22.43 211 LEU B N 1
ATOM 2204 C CA . LEU B 1 109 ? 52.122 -23.096 -29.810 1.00 22.12 211 LEU B CA 1
ATOM 2205 C C . LEU B 1 109 ? 53.378 -23.079 -28.950 1.00 25.49 211 LEU B C 1
ATOM 2206 O O . LEU B 1 109 ? 53.301 -22.931 -27.730 1.00 25.69 211 LEU B O 1
ATOM 2211 N N . TYR B 1 110 ? 54.535 -23.226 -29.604 1.00 21.16 212 TYR B N 1
ATOM 2212 C CA . TYR B 1 110 ? 55.851 -23.241 -28.977 1.00 20.50 212 TYR B CA 1
ATOM 2213 C C . TYR B 1 110 ? 56.535 -21.907 -29.191 1.00 24.93 212 TYR B C 1
ATOM 2214 O O . TYR B 1 110 ? 56.743 -21.493 -30.330 1.00 25.13 212 TYR B O 1
ATOM 2223 N N . TYR B 1 111 ? 56.845 -21.219 -28.091 1.00 21.51 213 TYR B N 1
ATOM 2224 C CA . TYR B 1 111 ? 57.486 -19.904 -28.089 1.00 21.02 213 TYR B CA 1
ATOM 2225 C C . TYR B 1 111 ? 58.335 -19.711 -26.824 1.00 24.82 213 TYR B C 1
ATOM 2226 O O . TYR B 1 111 ? 58.253 -20.513 -25.889 1.00 23.83 213 TYR B O 1
ATOM 2235 N N . LEU B 1 112 ? 59.120 -18.629 -26.795 1.00 22.32 214 LEU B N 1
ATOM 2236 C CA . LEU B 1 112 ? 60.010 -18.258 -25.696 1.00 22.86 214 LEU B CA 1
ATOM 2237 C C . LEU B 1 112 ? 59.618 -16.912 -25.077 1.00 28.66 214 LEU B C 1
ATOM 2238 O O . LEU B 1 112 ? 59.191 -16.003 -25.791 1.00 28.67 214 LEU B O 1
ATOM 2243 N N . SER B 1 113 ? 59.784 -16.782 -23.756 1.00 26.40 215 SER B N 1
ATOM 2244 C CA . SER B 1 113 ? 59.543 -15.535 -23.025 1.00 26.74 215 SER B CA 1
ATOM 2245 C C . SER B 1 113 ? 60.748 -15.223 -22.144 1.00 32.89 215 SER B C 1
ATOM 2246 O O . SER B 1 113 ? 61.453 -16.135 -21.712 1.00 31.81 215 SER B O 1
ATOM 2249 N N . ALA B 1 114 ? 60.989 -13.933 -21.896 1.00 32.19 216 ALA B N 1
ATOM 2250 C CA . ALA B 1 114 ? 62.119 -13.473 -21.099 1.00 33.05 216 ALA B CA 1
ATOM 2251 C C . ALA B 1 114 ? 61.665 -12.673 -19.882 1.00 39.93 216 ALA B C 1
ATOM 2252 O O . ALA B 1 114 ? 60.796 -11.803 -19.999 1.00 39.85 216 ALA B O 1
ATOM 2254 N N . ILE B 1 115 ? 62.240 -12.985 -18.709 1.00 38.60 217 ILE B N 1
ATOM 2255 C CA . ILE B 1 115 ? 61.961 -12.300 -17.444 1.00 39.28 217 ILE B CA 1
ATOM 2256 C C . ILE B 1 115 ? 63.276 -11.761 -16.877 1.00 45.59 217 ILE B C 1
ATOM 2257 O O . ILE B 1 115 ? 64.202 -12.534 -16.612 1.00 45.11 217 ILE B O 1
ATOM 2262 N N . THR B 1 116 ? 63.352 -10.432 -16.711 1.00 43.90 218 THR B N 1
ATOM 2263 C CA . THR B 1 116 ? 64.518 -9.758 -16.156 1.00 44.41 218 THR B CA 1
ATOM 2264 C C . THR B 1 116 ? 64.507 -9.954 -14.639 1.00 50.12 218 THR B C 1
ATOM 2265 O O . THR B 1 116 ? 63.510 -9.650 -13.979 1.00 49.59 218 THR B O 1
ATOM 2269 N N . GLN B 1 117 ? 65.606 -10.501 -14.099 1.00 48.26 219 GLN B N 1
ATOM 2270 C CA . GLN B 1 117 ? 65.767 -10.751 -12.665 1.00 48.71 219 GLN B CA 1
ATOM 2271 C C . GLN B 1 117 ? 66.296 -9.477 -11.979 1.00 53.47 219 GLN B C 1
ATOM 2272 O O . GLN B 1 117 ? 66.837 -8.597 -12.657 1.00 53.57 219 GLN B O 1
ATOM 2278 N N . ARG B 1 118 ? 66.130 -9.372 -10.648 1.00 50.30 220 ARG B N 1
ATOM 2279 C CA . ARG B 1 118 ? 66.541 -8.183 -9.897 1.00 50.30 220 ARG B CA 1
ATOM 2280 C C . ARG B 1 118 ? 68.055 -8.050 -9.679 1.00 53.70 220 ARG B C 1
ATOM 2281 O O . ARG B 1 118 ? 68.582 -6.943 -9.833 1.00 53.53 220 ARG B O 1
ATOM 2289 N N . LYS B 1 119 ? 68.742 -9.165 -9.333 1.00 49.26 221 LYS B N 1
ATOM 2290 C CA . LYS B 1 119 ? 70.187 -9.228 -9.074 1.00 48.64 221 LYS B CA 1
ATOM 2291 C C . LYS B 1 119 ? 71.034 -8.606 -10.187 1.00 51.59 221 LYS B C 1
ATOM 2292 O O . LYS B 1 119 ? 70.794 -8.864 -11.366 1.00 51.07 221 LYS B O 1
ATOM 2298 N N . ARG B 1 120 ? 72.007 -7.767 -9.796 1.00 47.36 222 ARG B N 1
ATOM 2299 C CA . ARG B 1 120 ? 72.910 -7.065 -10.708 1.00 46.70 222 ARG B CA 1
ATOM 2300 C C . ARG B 1 120 ? 74.389 -7.225 -10.324 1.00 48.99 222 ARG B C 1
ATOM 2301 O O . ARG B 1 120 ? 74.701 -7.525 -9.168 1.00 48.52 222 ARG B O 1
ATOM 2309 N N . VAL B 1 121 ? 75.292 -7.022 -11.299 1.00 44.47 223 VAL B N 1
ATOM 2310 C CA . VAL B 1 121 ? 76.739 -7.082 -11.085 1.00 43.90 223 VAL B CA 1
ATOM 2311 C C . VAL B 1 121 ? 77.413 -5.834 -11.673 1.00 48.23 223 VAL B C 1
ATOM 2312 O O . VAL B 1 121 ? 77.079 -5.417 -12.787 1.00 47.71 223 VAL B O 1
ATOM 2316 N N . ILE B 1 122 ? 78.338 -5.232 -10.907 1.00 45.41 224 ILE B N 1
ATOM 2317 C CA . ILE B 1 122 ? 79.098 -4.056 -11.334 1.00 45.43 224 ILE B CA 1
ATOM 2318 C C . ILE B 1 122 ? 80.515 -4.525 -11.688 1.00 48.91 224 ILE B C 1
ATOM 2319 O O . ILE B 1 122 ? 81.244 -5.054 -10.844 1.00 48.39 224 ILE B O 1
ATOM 2324 N N . VAL B 1 123 ? 80.854 -4.394 -12.973 1.00 45.59 225 VAL B N 1
ATOM 2325 C CA . VAL B 1 123 ? 82.095 -4.873 -13.579 1.00 45.55 225 VAL B CA 1
ATOM 2326 C C . VAL B 1 123 ? 82.901 -3.714 -14.212 1.00 49.52 225 VAL B C 1
ATOM 2327 O O . VAL B 1 123 ? 82.298 -2.897 -14.905 1.00 49.17 225 VAL B O 1
ATOM 2331 N N . PRO B 1 124 ? 84.249 -3.633 -14.033 1.00 45.92 226 PRO B N 1
ATOM 2332 C CA . PRO B 1 124 ? 85.015 -2.566 -14.713 1.00 45.70 226 PRO B CA 1
ATOM 2333 C C . PRO B 1 124 ? 84.968 -2.766 -16.228 1.00 50.15 226 PRO B C 1
ATOM 2334 O O . PRO B 1 124 ? 85.041 -3.908 -16.683 1.00 49.95 226 PRO B O 1
ATOM 2338 N N . SER B 1 125 ? 84.824 -1.669 -17.003 1.00 46.98 227 SER B N 1
ATOM 2339 C CA . SER B 1 125 ? 84.711 -1.668 -18.473 1.00 46.97 227 SER B CA 1
ATOM 2340 C C . SER B 1 125 ? 85.778 -2.505 -19.220 1.00 50.64 227 SER B C 1
ATOM 2341 O O . SER B 1 125 ? 85.563 -2.864 -20.381 1.00 50.38 227 SER B O 1
ATOM 2344 N N . SER B 1 126 ? 86.902 -2.824 -18.553 1.00 46.98 228 SER B N 1
ATOM 2345 C CA . SER B 1 126 ? 87.990 -3.652 -19.086 1.00 46.63 228 SER B CA 1
ATOM 2346 C C . SER B 1 126 ? 87.603 -5.140 -19.092 1.00 50.20 228 SER B C 1
ATOM 2347 O O . SER B 1 126 ? 88.074 -5.892 -19.949 1.00 50.15 228 SER B O 1
ATOM 2350 N N . ASN B 1 127 ? 86.758 -5.563 -18.126 1.00 45.72 229 ASN B N 1
ATOM 2351 C CA . ASN B 1 127 ? 86.268 -6.939 -17.999 1.00 44.86 229 ASN B CA 1
ATOM 2352 C C . ASN B 1 127 ? 84.886 -7.104 -18.654 1.00 47.69 229 ASN B C 1
ATOM 2353 O O . ASN B 1 127 ? 84.326 -8.201 -18.623 1.00 48.06 229 ASN B O 1
ATOM 2358 N N . ALA B 1 128 ? 84.361 -6.030 -19.270 1.00 42.52 230 ALA B N 1
ATOM 2359 C CA . ALA B 1 128 ? 83.059 -6.016 -19.937 1.00 41.66 230 ALA B CA 1
ATOM 2360 C C . ALA B 1 128 ? 83.000 -6.934 -21.161 1.00 44.44 230 ALA B C 1
ATOM 2361 O O . ALA B 1 128 ? 83.980 -7.054 -21.897 1.00 44.16 230 ALA B O 1
ATOM 2363 N N . VAL B 1 129 ? 81.839 -7.583 -21.360 1.00 39.96 231 VAL B N 1
ATOM 2364 C CA . VAL B 1 129 ? 81.561 -8.497 -22.474 1.00 39.08 231 VAL B CA 1
ATOM 2365 C C . VAL B 1 129 ? 80.470 -7.941 -23.392 1.00 41.32 231 VAL B C 1
ATOM 2366 O O . VAL B 1 129 ? 79.743 -7.026 -22.998 1.00 40.89 231 VAL B O 1
ATOM 2370 N N . THR B 1 130 ? 80.352 -8.502 -24.608 1.00 36.63 232 THR B N 1
ATOM 2371 C CA . THR B 1 130 ? 79.312 -8.115 -25.557 1.00 35.93 232 THR B CA 1
ATOM 2372 C C . THR B 1 130 ? 78.060 -8.952 -25.221 1.00 38.33 232 THR B C 1
ATOM 2373 O O . THR B 1 130 ? 78.090 -10.175 -25.396 1.00 37.48 232 THR B O 1
ATOM 2377 N N . PRO B 1 131 ? 76.970 -8.337 -24.701 1.00 34.00 233 PRO B N 1
ATOM 2378 C CA . PRO B 1 131 ? 75.782 -9.133 -24.361 1.00 33.46 233 PRO B CA 1
ATOM 2379 C C . PRO B 1 131 ? 75.062 -9.666 -25.588 1.00 36.55 233 PRO B C 1
ATOM 2380 O O . PRO B 1 131 ? 75.110 -9.052 -26.657 1.00 36.27 233 PRO B O 1
ATOM 2384 N N . LEU B 1 132 ? 74.397 -10.818 -25.429 1.00 32.30 234 LEU B N 1
ATOM 2385 C CA . LEU B 1 132 ? 73.605 -11.434 -26.489 1.00 31.71 234 LEU B CA 1
ATOM 2386 C C . LEU B 1 132 ? 72.306 -10.648 -26.602 1.00 35.23 234 LEU B C 1
ATOM 2387 O O . LEU B 1 132 ? 71.850 -10.076 -25.609 1.00 35.03 234 LEU B O 1
ATOM 2392 N N . ASP B 1 133 ? 71.717 -10.600 -27.797 1.00 31.35 235 ASP B N 1
ATOM 2393 C CA . ASP B 1 133 ? 70.444 -9.913 -27.983 1.00 30.92 235 ASP B CA 1
ATOM 2394 C C . ASP B 1 133 ? 69.295 -10.921 -28.015 1.00 33.82 235 ASP B C 1
ATOM 2395 O O . ASP B 1 133 ? 69.509 -12.089 -28.353 1.00 33.21 235 ASP B O 1
ATOM 2400 N N . TRP B 1 134 ? 68.084 -10.470 -27.633 1.00 29.89 236 TRP B N 1
ATOM 2401 C CA . TRP B 1 134 ? 66.863 -11.279 -27.551 1.00 29.43 236 TRP B CA 1
ATOM 2402 C C . TRP B 1 134 ? 66.522 -12.024 -28.846 1.00 34.05 236 TRP B C 1
ATOM 2403 O O . TRP B 1 134 ? 66.002 -13.139 -28.779 1.00 33.67 236 TRP B O 1
ATOM 2414 N N . ASP B 1 135 ? 66.850 -11.434 -30.013 1.00 31.31 237 ASP B N 1
ATOM 2415 C CA . ASP B 1 135 ? 66.619 -12.052 -31.322 1.00 31.32 237 ASP B CA 1
ATOM 2416 C C . ASP B 1 135 ? 67.515 -13.272 -31.538 1.00 33.13 237 ASP B C 1
ATOM 2417 O O . ASP B 1 135 ? 67.013 -14.322 -31.931 1.00 32.28 237 ASP B O 1
ATOM 2422 N N . THR B 1 136 ? 68.830 -13.138 -31.249 1.00 29.29 238 THR B N 1
ATOM 2423 C CA . THR B 1 136 ? 69.830 -14.209 -31.375 1.00 29.16 238 THR B CA 1
ATOM 2424 C C . THR B 1 136 ? 69.515 -15.366 -30.420 1.00 32.94 238 THR B C 1
ATOM 2425 O O . THR B 1 136 ? 69.647 -16.530 -30.811 1.00 33.29 238 THR B O 1
ATOM 2429 N N . VAL B 1 137 ? 69.076 -15.036 -29.183 1.00 28.06 239 VAL B N 1
ATOM 2430 C CA . VAL B 1 137 ? 68.704 -16.005 -28.147 1.00 26.94 239 VAL B CA 1
ATOM 2431 C C . VAL B 1 137 ? 67.538 -16.873 -28.633 1.00 29.68 239 VAL B C 1
ATOM 2432 O O . VAL B 1 137 ? 67.673 -18.092 -28.646 1.00 29.30 239 VAL B O 1
ATOM 2436 N N . GLN B 1 138 ? 66.437 -16.247 -29.093 1.00 25.81 240 GLN B N 1
ATOM 2437 C CA . GLN B 1 138 ? 65.248 -16.941 -29.616 1.00 25.39 240 GLN B CA 1
ATOM 2438 C C . GLN B 1 138 ? 65.556 -17.839 -30.816 1.00 29.36 240 GLN B C 1
ATOM 2439 O O . GLN B 1 138 ? 65.005 -18.938 -30.909 1.00 28.95 240 GLN B O 1
ATOM 2445 N N . ARG B 1 139 ? 66.436 -17.367 -31.722 1.00 26.43 241 ARG B N 1
ATOM 2446 C CA . ARG B 1 139 ? 66.858 -18.077 -32.931 1.00 26.76 241 ARG B CA 1
ATOM 2447 C C . ARG B 1 139 ? 67.669 -19.333 -32.585 1.00 31.13 241 ARG B C 1
ATOM 2448 O O . ARG B 1 139 ? 67.441 -20.398 -33.165 1.00 30.83 241 ARG B O 1
ATOM 2456 N N . ASN B 1 140 ? 68.604 -19.210 -31.635 1.00 27.19 242 ASN B N 1
ATOM 2457 C CA . ASN B 1 140 ? 69.440 -20.326 -31.219 1.00 26.67 242 ASN B CA 1
ATOM 2458 C C . ASN B 1 140 ? 68.740 -21.297 -30.289 1.00 29.80 242 ASN B C 1
ATOM 2459 O O . ASN B 1 140 ? 68.836 -22.497 -30.512 1.00 30.54 242 ASN B O 1
ATOM 2464 N N . VAL B 1 141 ? 68.029 -20.797 -29.268 1.00 24.68 243 VAL B N 1
ATOM 2465 C CA . VAL B 1 141 ? 67.363 -21.643 -28.279 1.00 23.75 243 VAL B CA 1
ATOM 2466 C C . VAL B 1 141 ? 66.146 -22.385 -28.871 1.00 27.01 243 VAL B C 1
ATOM 2467 O O . VAL B 1 141 ? 66.124 -23.614 -28.823 1.00 26.45 243 VAL B O 1
ATOM 2471 N N . LEU B 1 142 ? 65.154 -21.660 -29.413 1.00 23.47 244 LEU B N 1
ATOM 2472 C CA . LEU B 1 142 ? 63.943 -22.282 -29.949 1.00 23.18 244 LEU B CA 1
ATOM 2473 C C . LEU B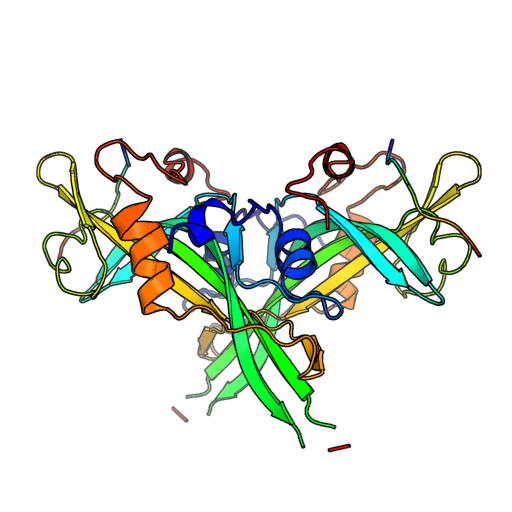 1 142 ? 64.071 -22.804 -31.379 1.00 27.50 244 LEU B C 1
ATOM 2474 O O . LEU B 1 142 ? 63.795 -23.979 -31.615 1.00 27.35 244 LEU B O 1
ATOM 2479 N N . MET B 1 143 ? 64.432 -21.928 -32.328 1.00 24.01 245 MET B N 1
ATOM 2480 C CA . MET B 1 143 ? 64.488 -22.256 -33.751 1.00 23.71 245 MET B CA 1
ATOM 2481 C C . MET B 1 143 ? 65.527 -23.313 -34.107 1.00 28.68 245 MET B C 1
ATOM 2482 O O . MET B 1 143 ? 65.179 -24.308 -34.741 1.00 28.37 245 MET B O 1
ATOM 2487 N N . GLU B 1 144 ? 66.780 -23.120 -33.675 1.00 25.89 246 GLU B N 1
ATOM 2488 C CA . GLU B 1 144 ? 67.885 -24.021 -33.990 1.00 25.81 246 GLU B CA 1
ATOM 2489 C C . GLU B 1 144 ? 68.106 -25.183 -33.011 1.00 29.49 246 GLU B C 1
ATOM 2490 O O . GLU B 1 144 ? 68.658 -26.201 -33.434 1.00 29.51 246 GLU B O 1
ATOM 2496 N N . ASN B 1 145 ? 67.704 -25.052 -31.725 1.00 24.94 247 ASN B N 1
ATOM 2497 C CA . ASN B 1 145 ? 67.995 -26.101 -30.746 1.00 24.03 247 ASN B CA 1
ATOM 2498 C C . ASN B 1 145 ? 66.789 -26.726 -30.024 1.00 26.59 247 ASN B C 1
ATOM 2499 O O . ASN B 1 145 ? 66.946 -27.254 -28.918 1.00 26.70 247 ASN B O 1
ATOM 2504 N N . TYR B 1 146 ? 65.616 -26.738 -30.664 1.00 21.85 248 TYR B N 1
ATOM 2505 C CA . TYR B 1 146 ? 64.438 -27.420 -30.128 1.00 20.92 248 TYR B CA 1
ATOM 2506 C C . TYR B 1 146 ? 63.529 -27.906 -31.236 1.00 26.46 248 TYR B C 1
ATOM 2507 O O . TYR B 1 146 ? 63.201 -27.139 -32.139 1.00 26.43 248 TYR B O 1
ATOM 2516 N N . ASN B 1 147 ? 63.118 -29.185 -31.156 1.00 23.83 249 ASN B N 1
ATOM 2517 C CA . ASN B 1 147 ? 62.227 -29.812 -32.122 1.00 23.91 249 ASN B CA 1
ATOM 2518 C C . ASN B 1 147 ? 60.929 -30.234 -31.429 1.00 28.47 249 ASN B C 1
ATOM 2519 O O . ASN B 1 147 ? 60.931 -31.234 -30.707 1.00 27.98 249 ASN B O 1
ATOM 2524 N N . PRO B 1 148 ? 59.808 -29.497 -31.638 1.00 25.29 250 PRO B N 1
ATOM 2525 C CA . PRO B 1 148 ? 58.538 -29.884 -30.997 1.00 24.99 250 PRO B CA 1
ATOM 2526 C C . PRO B 1 148 ? 58.022 -31.258 -31.424 1.00 29.22 250 PRO B C 1
ATOM 2527 O O . PRO B 1 148 ? 57.343 -31.917 -30.640 1.00 29.17 250 PRO B O 1
ATOM 2531 N N . GLY B 1 149 ? 58.362 -31.673 -32.647 1.00 25.77 251 GLY B N 1
ATOM 2532 C CA . GLY B 1 149 ? 57.967 -32.953 -33.228 1.00 25.44 251 GLY B CA 1
ATOM 2533 C C . GLY B 1 149 ? 58.452 -34.172 -32.470 1.00 28.60 251 GLY B C 1
ATOM 2534 O O . GLY B 1 149 ? 57.761 -35.193 -32.437 1.00 28.73 251 GLY B O 1
ATOM 2535 N N . SER B 1 150 ? 59.637 -34.065 -31.844 1.00 24.27 252 SER B N 1
ATOM 2536 C CA . SER B 1 150 ? 60.253 -35.137 -31.064 1.00 23.64 252 SER B CA 1
ATOM 2537 C C . SER B 1 150 ? 60.488 -34.751 -29.595 1.00 28.28 252 SER B C 1
ATOM 2538 O O . SER B 1 150 ? 60.922 -35.604 -28.811 1.00 29.31 252 SER B O 1
ATOM 2541 N N . ASN B 1 151 ? 60.187 -33.482 -29.218 1.00 23.58 253 ASN B N 1
ATOM 2542 C CA . ASN B 1 151 ? 60.401 -32.921 -27.876 1.00 23.18 253 ASN B CA 1
ATOM 2543 C C . ASN B 1 151 ? 61.852 -33.200 -27.453 1.00 27.50 253 ASN B C 1
ATOM 2544 O O . ASN B 1 151 ? 62.103 -33.920 -26.485 1.00 27.92 253 ASN B O 1
ATOM 2549 N N . SER B 1 152 ? 62.804 -32.716 -28.274 1.00 23.54 254 SER B N 1
ATOM 2550 C CA . SER B 1 152 ? 64.240 -32.925 -28.086 1.00 23.29 254 SER B CA 1
ATOM 2551 C C . SER B 1 152 ? 65.083 -31.797 -28.696 1.00 27.22 254 SER B C 1
ATOM 2552 O O . SER B 1 152 ? 64.580 -30.997 -29.486 1.00 26.60 254 SER B O 1
ATOM 2555 N N . GLY B 1 153 ? 66.356 -31.763 -28.313 1.00 23.92 255 GLY B N 1
ATOM 2556 C CA . GLY B 1 153 ? 67.334 -30.772 -28.738 1.00 24.19 255 GLY B CA 1
ATOM 2557 C C . GLY B 1 153 ? 68.244 -30.445 -27.578 1.00 29.76 255 GLY B C 1
ATOM 2558 O O . GLY B 1 153 ? 68.754 -31.355 -26.917 1.00 29.49 255 GLY B O 1
ATOM 2559 N N . HIS B 1 154 ? 68.414 -29.149 -27.287 1.00 27.76 256 HIS B N 1
ATOM 2560 C CA . HIS B 1 154 ? 69.234 -28.723 -26.153 1.00 28.40 256 HIS B CA 1
ATOM 2561 C C . HIS B 1 154 ? 68.438 -28.755 -24.834 1.00 30.06 256 HIS B C 1
ATOM 2562 O O . HIS B 1 154 ? 69.002 -28.529 -23.759 1.00 30.27 256 HIS B O 1
ATOM 2569 N N . PHE B 1 155 ? 67.133 -29.082 -24.933 1.00 23.90 257 PHE B N 1
ATOM 2570 C CA . PHE B 1 155 ? 66.178 -29.209 -23.834 1.00 22.54 257 PHE B CA 1
ATOM 2571 C C . PHE B 1 155 ? 64.920 -29.952 -24.299 1.00 25.48 257 PHE B C 1
ATOM 2572 O O . PHE B 1 155 ? 64.685 -30.085 -25.505 1.00 24.52 257 PHE B O 1
ATOM 2580 N N . SER B 1 156 ? 64.086 -30.373 -23.333 1.00 21.48 258 SER B N 1
ATOM 2581 C CA . SER B 1 156 ? 62.798 -31.027 -23.570 1.00 21.10 258 SER B CA 1
ATOM 2582 C C . SER B 1 156 ? 61.852 -30.745 -22.410 1.00 24.33 258 SER B C 1
ATOM 2583 O O . SER B 1 156 ? 62.298 -30.565 -21.276 1.00 24.05 258 SER B O 1
ATOM 2586 N N . PHE B 1 157 ? 60.551 -30.673 -22.702 1.00 20.50 259 PHE B N 1
ATOM 2587 C CA . PHE B 1 157 ? 59.528 -30.419 -21.695 1.00 20.01 259 PHE B CA 1
ATOM 2588 C C . PHE B 1 157 ? 59.163 -31.702 -20.973 1.00 25.02 259 PHE B C 1
ATOM 2589 O O . PHE B 1 157 ? 59.150 -32.778 -21.578 1.00 24.86 259 PHE B O 1
ATOM 2597 N N . ASP B 1 158 ? 58.823 -31.574 -19.685 1.00 21.85 260 ASP B N 1
ATOM 2598 C CA . ASP B 1 158 ? 58.361 -32.678 -18.866 1.00 21.91 260 ASP B CA 1
ATOM 2599 C C . ASP B 1 158 ? 56.843 -32.534 -18.783 1.00 27.89 260 ASP B C 1
ATOM 2600 O O . ASP B 1 158 ? 56.337 -31.704 -18.024 1.00 28.42 260 ASP B O 1
ATOM 2605 N N . TRP B 1 159 ? 56.117 -33.328 -19.584 1.00 24.70 261 TRP B N 1
ATOM 2606 C CA . TRP B 1 159 ? 54.656 -33.276 -19.645 1.00 24.27 261 TRP B CA 1
ATOM 2607 C C . TRP B 1 159 ? 53.951 -33.771 -18.365 1.00 28.55 261 TRP B C 1
ATOM 2608 O O . TRP B 1 159 ? 52.751 -33.526 -18.211 1.00 28.11 261 TRP B O 1
ATOM 2619 N N . SER B 1 160 ? 54.694 -34.428 -17.434 1.00 25.97 262 SER B N 1
ATOM 2620 C CA . SER B 1 160 ? 54.162 -34.942 -16.161 1.00 25.91 262 SER B CA 1
ATOM 2621 C C . SER B 1 160 ? 53.659 -33.824 -15.238 1.00 30.91 262 SER B C 1
ATOM 2622 O O . SER B 1 160 ? 52.898 -34.100 -14.305 1.00 31.08 262 SER B O 1
ATOM 2625 N N . ALA B 1 161 ? 54.065 -32.560 -15.527 1.00 27.44 263 ALA B N 1
ATOM 2626 C CA . ALA B 1 161 ? 53.668 -31.332 -14.829 1.00 27.17 263 ALA B CA 1
ATOM 2627 C C . ALA B 1 161 ? 52.148 -31.242 -14.701 1.00 31.30 263 ALA B C 1
ATOM 2628 O O . ALA B 1 161 ? 51.651 -30.846 -13.650 1.00 31.20 263 ALA B O 1
ATOM 2630 N N . TYR B 1 162 ? 51.421 -31.668 -15.758 1.00 27.95 264 TYR B N 1
ATOM 2631 C CA . TYR B 1 162 ? 49.960 -31.715 -15.855 1.00 27.63 264 TYR B CA 1
ATOM 2632 C C . TYR B 1 162 ? 49.348 -32.563 -14.730 1.00 31.95 264 TYR B C 1
ATOM 2633 O O . TYR B 1 162 ? 48.214 -32.307 -14.329 1.00 31.44 264 TYR B O 1
ATOM 2642 N N . ASN B 1 163 ? 50.086 -33.571 -14.237 1.00 28.88 265 ASN B N 1
ATOM 2643 C CA . ASN B 1 163 ? 49.602 -34.484 -13.199 1.00 28.74 265 ASN B CA 1
ATOM 2644 C C . ASN B 1 163 ? 50.177 -34.206 -11.793 1.00 32.88 265 ASN B C 1
ATOM 2645 O O . ASN B 1 163 ? 49.764 -34.863 -10.832 1.00 32.29 265 ASN B O 1
ATOM 2650 N N . ASP B 1 164 ? 51.095 -33.221 -11.666 1.00 29.41 266 ASP B N 1
ATOM 2651 C CA . ASP B 1 164 ? 51.673 -32.837 -10.377 1.00 28.80 266 ASP B CA 1
ATOM 2652 C C . ASP B 1 164 ? 50.970 -31.576 -9.852 1.00 33.35 266 ASP B C 1
ATOM 2653 O O . ASP B 1 164 ? 51.115 -30.512 -10.458 1.00 33.23 266 ASP B O 1
ATOM 2658 N N . PRO B 1 165 ? 50.211 -31.663 -8.730 1.00 30.35 267 PRO B N 1
ATOM 2659 C CA . PRO B 1 165 ? 49.534 -30.459 -8.199 1.00 29.98 267 PRO B CA 1
ATOM 2660 C C . PRO B 1 165 ? 50.495 -29.369 -7.719 1.00 33.44 267 PRO B C 1
ATOM 2661 O O . PRO B 1 165 ? 50.114 -28.199 -7.685 1.00 33.41 267 PRO B O 1
ATOM 2665 N N . HIS B 1 166 ? 51.743 -29.756 -7.366 1.00 29.01 268 HIS B N 1
ATOM 2666 C CA . HIS B 1 166 ? 52.817 -28.865 -6.916 1.00 28.47 268 HIS B CA 1
ATOM 2667 C C . HIS B 1 166 ? 53.306 -27.996 -8.067 1.00 30.85 268 HIS B C 1
ATOM 2668 O O . HIS B 1 166 ? 53.744 -26.870 -7.836 1.00 30.85 268 HIS B O 1
ATOM 2675 N N . ARG B 1 167 ? 53.256 -28.537 -9.302 1.00 25.92 269 ARG B N 1
ATOM 2676 C CA . ARG B 1 167 ? 53.689 -27.883 -10.537 1.00 24.87 269 ARG B CA 1
ATOM 2677 C C . ARG B 1 167 ? 52.513 -27.353 -11.372 1.00 28.43 269 ARG B C 1
ATOM 2678 O O . ARG B 1 167 ? 52.690 -27.016 -12.543 1.00 27.84 269 ARG B O 1
ATOM 2686 N N . ARG B 1 168 ? 51.319 -27.253 -10.759 1.00 24.56 270 ARG B N 1
ATOM 2687 C CA . ARG B 1 168 ? 50.113 -26.731 -11.403 1.00 23.99 270 ARG B CA 1
ATOM 2688 C C . ARG B 1 168 ? 49.647 -25.468 -10.696 1.00 27.20 270 ARG B C 1
ATOM 2689 O O . ARG B 1 168 ? 49.850 -25.340 -9.487 1.00 27.48 270 ARG B O 1
ATOM 2697 N N . TYR B 1 169 ? 49.026 -24.531 -11.441 1.00 22.63 271 TYR B N 1
ATOM 2698 C CA . TYR B 1 169 ? 48.543 -23.271 -10.873 1.00 24.99 271 TYR B CA 1
ATOM 2699 C C . TYR B 1 169 ? 47.265 -22.760 -11.541 1.00 57.90 271 TYR B C 1
ATOM 2700 O O . TYR B 1 169 ? 47.050 -22.989 -12.728 1.00 31.65 271 TYR B O 1
ATOM 2709 N N . GLN C 2 1 ? 76.472 -36.692 4.997 1.00 53.14 9 GLN C N 1
ATOM 2710 C CA . GLN C 2 1 ? 77.221 -35.624 5.654 1.00 53.08 9 GLN C CA 1
ATOM 2711 C C . GLN C 2 1 ? 77.691 -34.556 4.641 1.00 56.76 9 GLN C C 1
ATOM 2712 O O . GLN C 2 1 ? 78.282 -34.923 3.619 1.00 57.07 9 GLN C O 1
ATOM 2718 N N . PRO C 2 2 ? 77.428 -33.243 4.894 1.00 51.95 10 PRO C N 1
ATOM 2719 C CA . PRO C 2 2 ? 77.824 -32.208 3.919 1.00 51.37 10 PRO C CA 1
ATOM 2720 C C . PRO C 2 2 ? 79.326 -32.033 3.719 1.00 55.47 10 PRO C C 1
ATOM 2721 O O . PRO C 2 2 ? 80.067 -31.866 4.689 1.00 55.00 10 PRO C O 1
ATOM 2725 N N . GLN C 2 3 ? 79.767 -32.074 2.449 1.00 52.35 11 GLN C N 1
ATOM 2726 C CA . GLN C 2 3 ? 81.166 -31.895 2.055 1.00 52.12 11 GLN C CA 1
ATOM 2727 C C . GLN C 2 3 ? 81.518 -30.410 2.036 1.00 56.94 11 GLN C C 1
ATOM 2728 O O . GLN C 2 3 ? 80.653 -29.575 1.758 1.00 56.08 11 GLN C O 1
ATOM 2734 N N . SER C 2 4 ? 82.786 -30.083 2.328 1.00 54.92 12 SER C N 1
ATOM 2735 C CA . SER C 2 4 ? 83.261 -28.702 2.381 1.00 55.49 12 SER C CA 1
ATOM 2736 C C . SER C 2 4 ? 84.640 -28.514 1.749 1.00 61.56 12 SER C C 1
ATOM 2737 O O . SER C 2 4 ? 85.465 -29.432 1.756 1.00 61.09 12 SER C O 1
ATOM 2740 N N . HIS C 2 5 ? 84.883 -27.305 1.221 1.00 59.96 13 HIS C N 1
ATOM 2741 C CA . HIS C 2 5 ? 86.165 -26.879 0.660 1.00 60.72 13 HIS C CA 1
ATOM 2742 C C . HIS C 2 5 ? 86.635 -25.601 1.380 1.00 65.34 13 HIS C C 1
ATOM 2743 O O . HIS C 2 5 ? 87.765 -25.153 1.155 1.00 65.21 13 HIS C O 1
ATOM 2750 N N . SER C 2 6 ? 85.744 -25.017 2.226 1.00 61.99 14 SER C N 1
ATOM 2751 C CA . SER C 2 6 ? 85.945 -23.800 3.022 1.00 61.88 14 SER C CA 1
ATOM 2752 C C . SER C 2 6 ? 87.253 -23.823 3.806 1.00 66.28 14 SER C C 1
ATOM 2753 O O . SER C 2 6 ? 87.596 -24.841 4.412 1.00 65.94 14 SER C O 1
ATOM 2756 N N . ILE C 2 7 ? 87.989 -22.704 3.759 1.00 62.94 15 ILE C N 1
ATOM 2757 C CA . ILE C 2 7 ? 89.265 -22.528 4.452 1.00 62.72 15 ILE C CA 1
ATOM 2758 C C . ILE C 2 7 ? 89.132 -21.320 5.375 1.00 65.85 15 ILE C C 1
ATOM 2759 O O . ILE C 2 7 ? 88.877 -20.210 4.900 1.00 65.22 15 ILE C O 1
ATOM 2764 N N . GLU C 2 8 ? 89.277 -21.550 6.693 1.00 62.16 16 GLU C N 1
ATOM 2765 C CA . GLU C 2 8 ? 89.190 -20.506 7.717 1.00 61.75 16 GLU C CA 1
ATOM 2766 C C . GLU C 2 8 ? 90.464 -19.658 7.754 1.00 65.61 16 GLU C C 1
ATOM 2767 O O . GLU C 2 8 ? 91.567 -20.205 7.848 1.00 65.42 16 GLU C O 1
ATOM 2773 N N . LEU C 2 9 ? 90.287 -18.317 7.710 1.00 61.71 17 LEU C N 1
ATOM 2774 C CA . LEU C 2 9 ? 91.332 -17.281 7.734 1.00 85.46 17 LEU C CA 1
ATOM 2775 C C . LEU C 2 9 ? 92.297 -17.399 6.552 1.00 106.13 17 LEU C C 1
ATOM 2776 O O . LEU C 2 9 ? 91.863 -17.590 5.416 1.00 63.83 17 LEU C O 1
ATOM 2781 N N . GLN D 2 1 ? 53.134 -37.514 -25.009 1.00 48.97 9 GLN D N 1
ATOM 2782 C CA . GLN D 2 1 ? 52.306 -36.523 -25.695 1.00 49.04 9 GLN D CA 1
ATOM 2783 C C . GLN D 2 1 ? 51.691 -35.520 -24.697 1.00 52.99 9 GLN D C 1
ATOM 2784 O O . GLN D 2 1 ? 51.107 -35.958 -23.698 1.00 53.43 9 GLN D O 1
ATOM 2790 N N . PRO D 2 2 ? 51.823 -34.184 -24.933 1.00 48.15 10 PRO D N 1
ATOM 2791 C CA . PRO D 2 2 ? 51.296 -33.206 -23.964 1.00 47.61 10 PRO D CA 1
ATOM 2792 C C . PRO D 2 2 ? 49.781 -33.198 -23.792 1.00 51.39 10 PRO D C 1
ATOM 2793 O O . PRO D 2 2 ? 49.040 -33.109 -24.775 1.00 50.79 10 PRO D O 1
ATOM 2797 N N . GLN D 2 3 ? 49.330 -33.285 -22.527 1.00 48.13 11 GLN D N 1
ATOM 2798 C CA . GLN D 2 3 ? 47.913 -33.253 -22.153 1.00 47.89 11 GLN D CA 1
ATOM 2799 C C . GLN D 2 3 ? 47.414 -31.810 -22.136 1.00 51.89 11 GLN D C 1
ATOM 2800 O O . GLN D 2 3 ? 48.184 -30.896 -21.837 1.00 50.85 11 GLN D O 1
ATOM 2806 N N . SER D 2 4 ? 46.126 -31.609 -22.451 1.00 49.77 12 SER D N 1
ATOM 2807 C CA . SER D 2 4 ? 45.521 -30.280 -22.508 1.00 50.39 12 SER D CA 1
ATOM 2808 C C . SER D 2 4 ? 44.120 -30.231 -21.899 1.00 56.53 12 SER D C 1
ATOM 2809 O O . SER D 2 4 ? 43.391 -31.227 -21.919 1.00 56.19 12 SER D O 1
ATOM 2812 N N . HIS D 2 5 ? 43.751 -29.051 -21.373 1.00 54.70 13 HIS D N 1
ATOM 2813 C CA . HIS D 2 5 ? 42.426 -28.753 -20.834 1.00 55.45 13 HIS D CA 1
ATOM 2814 C C . HIS D 2 5 ? 41.845 -27.526 -21.562 1.00 59.77 13 HIS D C 1
ATOM 2815 O O . HIS D 2 5 ? 40.671 -27.192 -21.360 1.00 59.41 13 HIS D O 1
ATOM 2822 N N . SER D 2 6 ? 42.693 -26.854 -22.389 1.00 56.71 14 SER D N 1
ATOM 2823 C CA . SER D 2 6 ? 42.395 -25.657 -23.183 1.00 56.79 14 SER D CA 1
ATOM 2824 C C . SER D 2 6 ? 41.118 -25.799 -23.995 1.00 61.92 14 SER D C 1
ATOM 2825 O O . SER D 2 6 ? 40.882 -26.847 -24.606 1.00 61.53 14 SER D O 1
ATOM 2828 N N . ILE D 2 7 ? 40.284 -24.749 -23.967 1.00 59.29 15 ILE D N 1
ATOM 2829 C CA . ILE D 2 7 ? 39.013 -24.694 -24.684 1.00 59.49 15 ILE D CA 1
ATOM 2830 C C . ILE D 2 7 ? 39.048 -23.508 -25.650 1.00 63.82 15 ILE D C 1
ATOM 2831 O O . ILE D 2 7 ? 39.185 -22.366 -25.213 1.00 63.23 15 ILE D O 1
ATOM 2836 N N . GLU D 2 8 ? 38.963 -23.793 -26.961 1.00 61.11 16 GLU D N 1
ATOM 2837 C CA . GLU D 2 8 ? 38.970 -22.782 -28.021 1.00 61.18 16 GLU D CA 1
ATOM 2838 C C . GLU D 2 8 ? 37.580 -22.165 -28.158 1.00 65.30 16 GLU D C 1
ATOM 2839 O O . GLU D 2 8 ? 36.589 -22.896 -28.280 1.00 64.99 16 GLU D O 1
ATOM 2845 N N . LEU D 2 9 ? 37.500 -20.820 -28.120 1.00 61.60 17 LEU D N 1
ATOM 2846 C CA . LEU D 2 9 ? 36.238 -20.085 -28.243 1.00 86.79 17 LEU D CA 1
ATOM 2847 C C . LEU D 2 9 ? 36.331 -18.916 -29.222 1.00 111.74 17 LEU D C 1
ATOM 2848 O O . LEU D 2 9 ? 36.319 -19.121 -30.434 1.00 72.00 17 LEU D O 1
#

GO terms:
  GO:0090729 toxin activity (F, IDA)
  GO:0044179 hemolysis in another organism (P, IDA)
  GO:0046930 pore complex (C, IDA)
  GO:0051260 protein homooligomerization (P, IDA)
  GO:0005576 extracellular region (C, EXP)

InterPro domains:
  IPR040927 Monalysin, Pore-forming domain [PF18063] (47-226)

Radius of gyration: 21.47 Å; Cα contacts (8 Å, |Δi|>4): 862; chains: 4; bounding box: 55×45×52 Å